Protein AF-0000000075078999 (afdb_homodimer)

Nearest PDB structures (foldseek):
  4iar-assembly1_A  TM=3.145E-01  e=6.893E-01  Homo sapiens
  5wiv-assembly1_A  TM=2.262E-01  e=6.893E-01  Homo sapiens
  7f83-assembly1_A  TM=2.931E-01  e=2.931E+00  Homo sapiens
  4iar-assembly1_A  TM=3.144E-01  e=7.030E-01  Homo sapiens
  5wiv-assembly1_A  TM=2.386E-01  e=5.021E-01  Homo sapiens

InterPro domains:
  IPR033653 NTP pyrophosphohydrolase, DR2231-like [cd11530] (5-149)

Organism: Methylotuvimicrobium buryatense (NCBI:txid95641)

Sequence (352 aa):
MNQHLAAIRAYHDALAIPQAEHGAPVDISDMDIILRQALLMDGGSETFKAIKSGEMAAILAGLTDLAYYAVGAIALSGNDVSDEPVDWRHDGFVLSVMTLLSKEIDRCKDGDPKNYSALYCLCAHLTKAFLNADFNGAFQCVHANNMARLNAIKNADRLTQLQLPKAPDLSEFMYEMNQHLAAIRAYHDALAIPQAEHGAPVDISDMDIILRQALLMDGGSETFKAIKSGEMAAILAGLTDLAYYAVGAIALSGNDVSDEPVDWRHDGFVLSVMTLLSKEIDRCKDGDPKNYSALYCLCAHLTKAFLNADFNGAFQCVHANNMARLNAIKNADRLTQLQLPKAPDLSEFMYE

Structure (mmCIF, N/CA/C/O backbone):
data_AF-0000000075078999-model_v1
#
loop_
_entity.id
_entity.type
_entity.pdbx_description
1 polymer 'Uncharacterized protein'
#
loop_
_atom_site.group_PDB
_atom_site.id
_atom_site.type_symbol
_atom_site.label_atom_id
_atom_site.label_alt_id
_atom_site.label_comp_id
_atom_site.label_asym_id
_atom_site.label_entity_id
_atom_site.label_seq_id
_atom_site.pdbx_PDB_ins_code
_atom_site.Cartn_x
_atom_site.Cartn_y
_atom_site.Cartn_z
_atom_site.occupancy
_atom_site.B_iso_or_equiv
_atom_site.auth_seq_id
_atom_site.auth_comp_id
_atom_site.auth_asym_id
_atom_site.auth_atom_id
_atom_site.pdbx_PDB_model_num
ATOM 1 N N . MET A 1 1 ? 3.729 -23.297 -18.984 1 89.88 1 MET A N 1
ATOM 2 C CA . MET A 1 1 ? 3.307 -22.578 -17.781 1 89.88 1 MET A CA 1
ATOM 3 C C . MET A 1 1 ? 4.508 -22 -17.031 1 89.88 1 MET A C 1
ATOM 5 O O . MET A 1 1 ? 5.527 -22.688 -16.891 1 89.88 1 MET A O 1
ATOM 9 N N . ASN A 1 2 ? 4.48 -20.781 -16.781 1 93.44 2 ASN A N 1
ATOM 10 C CA . ASN A 1 2 ? 5.492 -20.125 -15.953 1 93.44 2 ASN A CA 1
ATOM 11 C C . ASN A 1 2 ? 5.746 -20.891 -14.656 1 93.44 2 ASN A C 1
ATOM 13 O O . ASN A 1 2 ? 4.801 -21.312 -13.984 1 93.44 2 ASN A O 1
ATOM 17 N N . GLN A 1 3 ? 7.02 -21.188 -14.383 1 96.56 3 GLN A N 1
ATOM 18 C CA . GLN A 1 3 ? 7.363 -22.031 -13.25 1 96.56 3 GLN A CA 1
ATOM 19 C C . GLN A 1 3 ? 6.855 -21.438 -11.945 1 96.56 3 GLN A C 1
ATOM 21 O O . GLN A 1 3 ? 6.43 -22.172 -11.039 1 96.56 3 GLN A O 1
ATOM 26 N N . HIS A 1 4 ? 6.957 -20.188 -11.734 1 98.25 4 HIS A N 1
ATOM 27 C CA . HIS A 1 4 ? 6.484 -19.547 -10.516 1 98.25 4 HIS A CA 1
ATOM 28 C C . HIS A 1 4 ? 4.965 -19.609 -10.406 1 98.25 4 HIS A C 1
ATOM 30 O O . HIS A 1 4 ? 4.422 -19.797 -9.312 1 98.25 4 HIS A O 1
ATOM 36 N N . LEU A 1 5 ? 4.258 -19.438 -11.516 1 98.56 5 LEU A N 1
ATOM 37 C CA . LEU A 1 5 ? 2.807 -19.609 -11.531 1 98.56 5 LEU A CA 1
ATOM 38 C C . LEU A 1 5 ? 2.414 -21.016 -11.117 1 98.56 5 LEU A C 1
ATOM 40 O O . LEU A 1 5 ? 1.487 -21.203 -10.32 1 98.56 5 LEU A O 1
ATOM 44 N N . ALA A 1 6 ? 3.107 -22.016 -11.648 1 98.19 6 ALA A N 1
ATOM 45 C CA . ALA A 1 6 ? 2.842 -23.406 -11.273 1 98.19 6 ALA A CA 1
ATOM 46 C C . ALA A 1 6 ? 2.979 -23.594 -9.766 1 98.19 6 ALA A C 1
ATOM 48 O O . ALA A 1 6 ? 2.162 -24.281 -9.148 1 98.19 6 ALA A O 1
ATOM 49 N N . ALA A 1 7 ? 4.023 -23.031 -9.18 1 98.12 7 ALA A N 1
ATOM 50 C CA . ALA A 1 7 ? 4.262 -23.125 -7.746 1 98.12 7 ALA A CA 1
ATOM 51 C C . ALA A 1 7 ? 3.117 -22.516 -6.953 1 98.12 7 ALA A C 1
ATOM 53 O O . ALA A 1 7 ? 2.643 -23.094 -5.977 1 98.12 7 ALA A O 1
ATOM 54 N N . ILE A 1 8 ? 2.635 -21.391 -7.328 1 98.31 8 ILE A N 1
ATOM 55 C CA . ILE A 1 8 ? 1.598 -20.672 -6.598 1 98.31 8 ILE A CA 1
ATOM 56 C C . ILE A 1 8 ? 0.262 -21.406 -6.746 1 98.31 8 ILE A C 1
ATOM 58 O O . ILE A 1 8 ? -0.532 -21.453 -5.801 1 98.31 8 ILE A O 1
ATOM 62 N N . ARG A 1 9 ? -0.02 -21.938 -7.895 1 98.06 9 ARG A N 1
ATOM 63 C CA . ARG A 1 9 ? -1.239 -22.719 -8.07 1 98.06 9 ARG A CA 1
ATOM 64 C C . ARG A 1 9 ? -1.261 -23.922 -7.129 1 98.06 9 ARG A C 1
ATOM 66 O O . ARG A 1 9 ? -2.301 -24.25 -6.555 1 98.06 9 ARG A O 1
ATOM 73 N N . ALA A 1 10 ? -0.126 -24.547 -6.992 1 97.62 10 ALA A N 1
ATOM 74 C CA . ALA A 1 10 ? -0.026 -25.672 -6.051 1 97.62 10 ALA A CA 1
ATOM 75 C C . ALA A 1 10 ? -0.304 -25.203 -4.625 1 97.62 10 ALA A C 1
ATOM 77 O O . ALA A 1 10 ? -0.955 -25.906 -3.852 1 97.62 10 ALA A O 1
ATOM 78 N N . TYR A 1 11 ? 0.252 -24.078 -4.266 1 98.12 11 TYR A N 1
ATOM 79 C CA . TYR A 1 11 ? 0.002 -23.484 -2.959 1 98.12 11 TYR A CA 1
ATOM 80 C C . TYR A 1 11 ? -1.485 -23.219 -2.754 1 98.12 11 TYR A C 1
ATOM 82 O O . TYR A 1 11 ? -2.037 -23.531 -1.697 1 98.12 11 TYR A O 1
ATOM 90 N N . HIS A 1 12 ? -2.197 -22.594 -3.771 1 97.62 12 HIS A N 1
ATOM 91 C CA . HIS A 1 12 ? -3.635 -22.344 -3.725 1 97.62 12 HIS A CA 1
ATOM 92 C C . HIS A 1 12 ? -4.406 -23.641 -3.535 1 97.62 12 HIS A C 1
ATOM 94 O O . HIS A 1 12 ? -5.332 -23.719 -2.721 1 97.62 12 HIS A O 1
ATOM 100 N N . ASP A 1 13 ? -3.992 -24.641 -4.262 1 97.12 13 ASP A N 1
ATOM 101 C CA . ASP A 1 13 ? -4.641 -25.953 -4.156 1 97.12 13 ASP A CA 1
ATOM 102 C C . ASP A 1 13 ? -4.512 -26.516 -2.744 1 97.12 13 ASP A C 1
ATOM 104 O O . ASP A 1 13 ? -5.488 -27.016 -2.18 1 97.12 13 ASP A O 1
ATOM 108 N N . ALA A 1 14 ? -3.326 -26.375 -2.234 1 97.12 14 ALA A N 1
ATOM 109 C CA . ALA A 1 14 ? -3.059 -26.922 -0.905 1 97.12 14 ALA A CA 1
ATOM 110 C C . ALA A 1 14 ? -3.922 -26.234 0.151 1 97.12 14 ALA A C 1
ATOM 112 O O . ALA A 1 14 ? -4.285 -26.859 1.157 1 97.12 14 ALA A O 1
ATOM 113 N N . LEU A 1 15 ? -4.297 -25.016 -0.057 1 97.12 15 LEU A N 1
ATOM 114 C CA . LEU A 1 15 ? -5.09 -24.25 0.902 1 97.12 15 LEU A CA 1
ATOM 115 C C . LEU A 1 15 ? -6.555 -24.203 0.476 1 97.12 15 LEU A C 1
ATOM 117 O O . LEU A 1 15 ? -7.355 -23.484 1.077 1 97.12 15 LEU A O 1
ATOM 121 N N . ALA A 1 16 ? -6.883 -24.859 -0.613 1 95.56 16 ALA A N 1
ATOM 122 C CA . ALA A 1 16 ? -8.234 -24.875 -1.167 1 95.56 16 ALA A CA 1
ATOM 123 C C . ALA A 1 16 ? -8.695 -23.469 -1.519 1 95.56 16 ALA A C 1
ATOM 125 O O . ALA A 1 16 ? -9.859 -23.109 -1.291 1 95.56 16 ALA A O 1
ATOM 126 N N . ILE A 1 17 ? -7.789 -22.656 -1.91 1 95.25 17 ILE A N 1
ATOM 127 C CA . ILE A 1 17 ? -8.125 -21.344 -2.443 1 95.25 17 ILE A CA 1
ATOM 128 C C . ILE A 1 17 ? -8.695 -21.484 -3.854 1 95.25 17 ILE A C 1
ATOM 130 O O . ILE A 1 17 ? -8.023 -22 -4.75 1 95.25 17 ILE A O 1
ATOM 134 N N . PRO A 1 18 ? -9.867 -21.062 -4.031 1 94.12 18 PRO A N 1
ATOM 135 C CA . PRO A 1 18 ? -10.469 -21.203 -5.355 1 94.12 18 PRO A CA 1
ATOM 136 C C . PRO A 1 18 ? -9.672 -20.5 -6.449 1 94.12 18 PRO A C 1
ATOM 138 O O . PRO A 1 18 ? -9.18 -19.391 -6.246 1 94.12 18 PRO A O 1
ATOM 141 N N . GLN A 1 19 ? -9.477 -21.188 -7.531 1 96.12 19 GLN A N 1
ATOM 142 C CA . GLN A 1 19 ? -8.836 -20.625 -8.719 1 96.12 19 GLN A CA 1
ATOM 143 C C . GLN A 1 19 ? -9.344 -21.297 -9.984 1 96.12 19 GLN A C 1
ATOM 145 O O . GLN A 1 19 ? -9.789 -22.453 -9.953 1 96.12 19 GLN A O 1
ATOM 150 N N . ALA A 1 20 ? -9.375 -20.578 -11.078 1 96.94 20 ALA A N 1
ATOM 151 C CA . ALA A 1 20 ? -9.805 -21.141 -12.359 1 96.94 20 ALA A CA 1
ATOM 152 C C . ALA A 1 20 ? -8.789 -22.156 -12.883 1 96.94 20 ALA A C 1
ATOM 154 O O . ALA A 1 20 ? -7.598 -22.062 -12.586 1 96.94 20 ALA A O 1
ATOM 155 N N . GLU A 1 21 ? -9.32 -23.078 -13.633 1 96.12 21 GLU A N 1
ATOM 156 C CA . GLU A 1 21 ? -8.438 -24.047 -14.297 1 96.12 21 GLU A CA 1
ATOM 157 C C . GLU A 1 21 ? -7.473 -23.344 -15.25 1 96.12 21 GLU A C 1
ATOM 159 O O . GLU A 1 21 ? -7.867 -22.422 -15.977 1 96.12 21 GLU A O 1
ATOM 164 N N . HIS A 1 22 ? -6.246 -23.766 -15.172 1 95 22 HIS A N 1
ATOM 165 C CA . HIS A 1 22 ? -5.254 -23.156 -16.062 1 95 22 HIS A CA 1
ATOM 166 C C . HIS A 1 22 ? -5.676 -23.297 -17.516 1 95 22 HIS A C 1
ATOM 168 O O . HIS A 1 22 ? -6.047 -24.375 -17.969 1 95 22 HIS A O 1
ATOM 174 N N . GLY A 1 23 ? -5.609 -22.156 -18.266 1 94.38 23 GLY A N 1
ATOM 175 C CA . GLY A 1 23 ? -5.984 -22.172 -19.656 1 94.38 23 GLY A CA 1
ATOM 176 C C . GLY A 1 23 ? -7.469 -21.969 -19.891 1 94.38 23 GLY A C 1
ATOM 177 O O . GLY A 1 23 ? -7.93 -21.906 -21.031 1 94.38 23 GLY A O 1
ATOM 178 N N . ALA A 1 24 ? -8.312 -21.891 -18.812 1 95.69 24 ALA A N 1
ATOM 179 C CA . ALA A 1 24 ? -9.734 -21.578 -18.875 1 95.69 24 ALA A CA 1
ATOM 180 C C . ALA A 1 24 ? -10.047 -20.281 -18.125 1 95.69 24 ALA A C 1
ATOM 182 O O . ALA A 1 24 ? -10.68 -20.297 -17.078 1 95.69 24 ALA A O 1
ATOM 183 N N . PRO A 1 25 ? -9.672 -19.266 -18.75 1 94.44 25 PRO A N 1
ATOM 184 C CA . PRO A 1 25 ? -9.727 -17.969 -18.062 1 94.44 25 PRO A CA 1
ATOM 185 C C . PRO A 1 25 ? -11.148 -17.562 -17.672 1 94.44 25 PRO A C 1
ATOM 187 O O . PRO A 1 25 ? -12.094 -17.828 -18.422 1 94.44 25 PRO A O 1
ATOM 190 N N . VAL A 1 26 ? -11.281 -17.062 -16.484 1 94.81 26 VAL A N 1
ATOM 191 C CA . VAL A 1 26 ? -12.516 -16.469 -15.977 1 94.81 26 VAL A CA 1
ATOM 192 C C . VAL A 1 26 ? -12.25 -15.07 -15.438 1 94.81 26 VAL A C 1
ATOM 194 O O . VAL A 1 26 ? -11.094 -14.711 -15.188 1 94.81 26 VAL A O 1
ATOM 197 N N . ASP A 1 27 ? -13.32 -14.297 -15.289 1 92.69 27 ASP A N 1
ATOM 198 C CA . ASP A 1 27 ? -13.195 -12.969 -14.688 1 92.69 27 ASP A CA 1
ATOM 199 C C . ASP A 1 27 ? -13.016 -13.07 -13.172 1 92.69 27 ASP A C 1
ATOM 201 O O . ASP A 1 27 ? -13.688 -13.859 -12.516 1 92.69 27 ASP A O 1
ATOM 205 N N . ILE A 1 28 ? -12.078 -12.344 -12.711 1 93.69 28 ILE A N 1
ATOM 206 C CA . ILE A 1 28 ? -11.898 -12.258 -11.266 1 93.69 28 ILE A CA 1
ATOM 207 C C . ILE A 1 28 ? -13 -11.398 -10.656 1 93.69 28 ILE A C 1
ATOM 209 O O . ILE A 1 28 ? -13.406 -10.391 -11.242 1 93.69 28 ILE A O 1
ATOM 213 N N . SER A 1 29 ? -13.523 -11.797 -9.484 1 94.25 29 SER A N 1
ATOM 214 C CA . SER A 1 29 ? -14.594 -11.039 -8.836 1 94.25 29 SER A CA 1
ATOM 215 C C . SER A 1 29 ? -14.086 -9.688 -8.344 1 94.25 29 SER A C 1
ATOM 217 O O . SER A 1 29 ? -12.891 -9.531 -8.062 1 94.25 29 SER A O 1
ATOM 219 N N . ASP A 1 30 ? -14.984 -8.75 -8.164 1 94.5 30 ASP A N 1
ATOM 220 C CA . ASP A 1 30 ? -14.648 -7.434 -7.637 1 94.5 30 ASP A CA 1
ATOM 221 C C . ASP A 1 30 ? -13.961 -7.539 -6.281 1 94.5 30 ASP A C 1
ATOM 223 O O . ASP A 1 30 ? -12.961 -6.863 -6.031 1 94.5 30 ASP A O 1
ATOM 227 N N . MET A 1 31 ? -14.414 -8.383 -5.477 1 94.44 31 MET A N 1
ATOM 228 C CA . MET A 1 31 ? -13.875 -8.531 -4.125 1 94.44 31 MET A CA 1
ATOM 229 C C . MET A 1 31 ? -12.477 -9.125 -4.16 1 94.44 31 MET A C 1
ATOM 231 O O . MET A 1 31 ? -11.625 -8.766 -3.344 1 94.44 31 MET A O 1
ATOM 235 N N . ASP A 1 32 ? -12.25 -10 -5.078 1 96.12 32 ASP A N 1
ATOM 236 C CA . ASP A 1 32 ? -10.898 -10.539 -5.234 1 96.12 32 ASP A CA 1
ATOM 237 C C . ASP A 1 32 ? -9.938 -9.461 -5.742 1 96.12 32 ASP A C 1
ATOM 239 O O . ASP A 1 32 ? -8.781 -9.398 -5.309 1 96.12 32 ASP A O 1
ATOM 243 N N . ILE A 1 33 ? -10.398 -8.633 -6.621 1 97.44 33 ILE A N 1
ATOM 244 C CA . ILE A 1 33 ? -9.586 -7.539 -7.133 1 97.44 33 ILE A CA 1
ATOM 245 C C . ILE A 1 33 ? -9.195 -6.605 -5.988 1 97.44 33 ILE A C 1
ATOM 247 O O . ILE A 1 33 ? -8.031 -6.227 -5.855 1 97.44 33 ILE A O 1
ATOM 251 N N . ILE A 1 34 ? -10.172 -6.309 -5.184 1 97.81 34 ILE A N 1
ATOM 252 C CA . ILE A 1 34 ? -9.945 -5.414 -4.055 1 97.81 34 ILE A CA 1
ATOM 253 C C . ILE A 1 34 ? -8.938 -6.043 -3.096 1 97.81 34 ILE A C 1
ATOM 255 O O . ILE A 1 34 ? -7.992 -5.383 -2.658 1 97.81 34 ILE A O 1
ATOM 259 N N . LEU A 1 35 ? -9.102 -7.258 -2.801 1 97.69 35 LEU A N 1
ATOM 260 C CA . LEU A 1 35 ? -8.203 -7.957 -1.89 1 97.69 35 LEU A CA 1
ATOM 261 C C . LEU A 1 35 ? -6.793 -8.008 -2.459 1 97.69 35 LEU A C 1
ATOM 263 O O . LEU A 1 35 ? -5.82 -7.77 -1.739 1 97.69 35 LEU A O 1
ATOM 267 N N . ARG A 1 36 ? -6.648 -8.312 -3.672 1 97.81 36 ARG A N 1
ATOM 268 C CA . ARG A 1 36 ? -5.336 -8.406 -4.301 1 97.81 36 ARG A CA 1
ATOM 269 C C . ARG A 1 36 ? -4.648 -7.043 -4.332 1 97.81 36 ARG A C 1
ATOM 271 O O . ARG A 1 36 ? -3.439 -6.949 -4.113 1 97.81 36 ARG A O 1
ATOM 278 N N . GLN A 1 37 ? -5.457 -6.027 -4.617 1 98.69 37 GLN A N 1
ATOM 279 C CA . GLN A 1 37 ? -4.883 -4.688 -4.586 1 98.69 37 GLN A CA 1
ATOM 280 C C . GLN A 1 37 ? -4.375 -4.34 -3.189 1 98.69 37 GLN A C 1
ATOM 282 O O . GLN A 1 37 ? -3.318 -3.723 -3.043 1 98.69 37 GLN A O 1
ATOM 287 N N . ALA A 1 38 ? -5.141 -4.727 -2.166 1 98.62 38 ALA A N 1
ATOM 288 C CA . ALA A 1 38 ? -4.699 -4.52 -0.789 1 98.62 38 ALA A CA 1
ATOM 289 C C . ALA A 1 38 ? -3.354 -5.195 -0.538 1 98.62 38 ALA A C 1
ATOM 291 O O . ALA A 1 38 ? -2.449 -4.598 0.049 1 98.62 38 ALA A O 1
ATOM 292 N N . LEU A 1 39 ? -3.221 -6.379 -0.982 1 98.56 39 LEU A N 1
ATOM 293 C CA . LEU A 1 39 ? -2.004 -7.156 -0.772 1 98.56 39 LEU A CA 1
ATOM 294 C C . LEU A 1 39 ? -0.835 -6.555 -1.547 1 98.56 39 LEU A C 1
ATOM 296 O O . LEU A 1 39 ? 0.291 -6.512 -1.04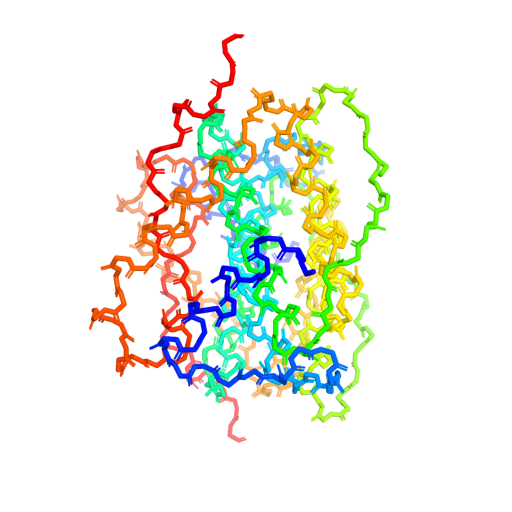6 1 98.56 39 LEU A O 1
ATOM 300 N N . LEU A 1 40 ? -1.114 -6.129 -2.74 1 98.81 40 LEU A N 1
ATOM 301 C CA . LEU A 1 40 ? -0.071 -5.473 -3.523 1 98.81 40 LEU A CA 1
ATOM 302 C C . LEU A 1 40 ? 0.403 -4.199 -2.836 1 98.81 40 LEU A C 1
ATOM 304 O O . LEU A 1 40 ? 1.6 -3.902 -2.822 1 98.81 40 LEU A O 1
ATOM 308 N N . MET A 1 41 ? -0.458 -3.475 -2.273 1 98.69 41 MET A N 1
ATOM 309 C CA . MET A 1 41 ? -0.086 -2.264 -1.548 1 98.69 41 MET A CA 1
ATOM 310 C C . MET A 1 41 ? 0.717 -2.605 -0.297 1 98.69 41 MET A C 1
ATOM 312 O O . MET A 1 41 ? 1.643 -1.878 0.068 1 98.69 41 MET A O 1
ATOM 316 N N . ASP A 1 42 ? 0.395 -3.732 0.33 1 97.75 42 ASP A N 1
ATOM 317 C CA . ASP A 1 42 ? 1.232 -4.223 1.421 1 97.75 42 ASP A CA 1
ATOM 318 C C . ASP A 1 42 ? 2.664 -4.461 0.949 1 97.75 42 ASP A C 1
ATOM 320 O O . ASP A 1 42 ? 3.617 -4.016 1.591 1 97.75 42 ASP A O 1
ATOM 324 N N . GLY A 1 43 ? 2.691 -5.156 -0.085 1 98.25 43 GLY A N 1
ATOM 325 C CA . GLY A 1 43 ? 4 -5.453 -0.646 1 98.25 43 GLY A CA 1
ATOM 326 C C . GLY A 1 43 ? 4.773 -4.211 -1.047 1 98.25 43 GLY A C 1
ATOM 327 O O . GLY A 1 43 ? 5.973 -4.109 -0.794 1 98.25 43 GLY A O 1
ATOM 328 N N . GLY A 1 44 ? 4.07 -3.273 -1.726 1 98.56 44 GLY A N 1
ATOM 329 C CA . GLY A 1 44 ? 4.695 -2.01 -2.078 1 98.56 44 GLY A CA 1
ATOM 330 C C . GLY A 1 44 ? 5.215 -1.245 -0.875 1 98.56 44 GLY A C 1
ATOM 331 O O . GLY A 1 44 ? 6.359 -0.784 -0.873 1 98.56 44 GLY A O 1
ATOM 332 N N . SER A 1 45 ? 4.387 -1.142 0.108 1 98.38 45 SER A N 1
ATOM 333 C CA . SER A 1 45 ? 4.77 -0.456 1.338 1 98.38 45 SER A CA 1
ATOM 334 C C . SER A 1 45 ? 6.031 -1.062 1.939 1 98.38 45 SER A C 1
ATOM 336 O O . SER A 1 45 ? 6.977 -0.343 2.266 1 98.38 45 SER A O 1
ATOM 338 N N . GLU A 1 46 ? 6.086 -2.348 2.049 1 97.69 46 GLU A N 1
ATOM 339 C CA . GLU A 1 46 ? 7.242 -3.035 2.613 1 97.69 46 GLU A CA 1
ATOM 340 C C . GLU A 1 46 ? 8.492 -2.783 1.781 1 97.69 46 GLU A C 1
ATOM 342 O O . GLU A 1 46 ? 9.578 -2.568 2.328 1 97.69 46 GLU A O 1
ATOM 347 N N . THR A 1 47 ? 8.336 -2.846 0.533 1 98.31 47 THR A N 1
ATOM 348 C CA . THR A 1 47 ? 9.461 -2.613 -0.365 1 98.31 47 THR A CA 1
ATOM 349 C C . THR A 1 47 ? 10 -1.198 -0.197 1 98.31 47 THR A C 1
ATOM 351 O O . THR A 1 47 ? 11.219 -0.999 -0.116 1 98.31 47 THR A O 1
ATOM 354 N N . PHE A 1 48 ? 9.141 -0.193 -0.107 1 98.44 48 PHE A N 1
ATOM 355 C CA . PHE A 1 48 ? 9.555 1.2 0.004 1 98.44 48 PHE A CA 1
ATOM 356 C C . PHE A 1 48 ? 10.203 1.464 1.358 1 98.44 48 PHE A C 1
ATOM 358 O O . PHE A 1 48 ? 11.172 2.219 1.451 1 98.44 48 PHE A O 1
ATOM 365 N N . LYS A 1 49 ? 9.672 0.85 2.371 1 97.62 49 LYS A N 1
ATOM 366 C CA . LYS A 1 49 ? 10.305 0.95 3.68 1 97.62 49 LYS A CA 1
ATOM 367 C C . LYS A 1 49 ? 11.719 0.371 3.646 1 97.62 49 LYS A C 1
ATOM 369 O O . LYS A 1 49 ? 12.641 0.929 4.25 1 97.62 49 LYS A O 1
ATOM 374 N N . ALA A 1 50 ? 11.891 -0.735 2.959 1 97.12 50 ALA A N 1
ATOM 375 C CA . ALA A 1 50 ? 13.211 -1.343 2.799 1 97.12 50 ALA A CA 1
ATOM 376 C C . ALA A 1 50 ? 14.148 -0.426 2.018 1 97.12 50 ALA A C 1
ATOM 378 O O . ALA A 1 50 ? 15.328 -0.307 2.348 1 97.12 50 ALA A O 1
ATOM 379 N N . ILE A 1 51 ? 13.609 0.162 0.99 1 96.06 51 ILE A N 1
ATOM 380 C CA . ILE A 1 51 ? 14.398 1.106 0.204 1 96.06 51 ILE A CA 1
ATOM 381 C C . ILE A 1 51 ? 14.867 2.254 1.095 1 96.06 51 ILE A C 1
ATOM 383 O O . ILE A 1 51 ? 16.031 2.643 1.054 1 96.06 51 ILE A O 1
ATOM 387 N N . LYS A 1 52 ? 13.984 2.764 1.86 1 94.5 52 LYS A N 1
ATOM 388 C CA . LYS A 1 52 ? 14.32 3.857 2.768 1 94.5 52 LYS A CA 1
ATOM 389 C C . LYS A 1 52 ? 15.43 3.451 3.734 1 94.5 52 LYS A C 1
ATOM 391 O O . LYS A 1 52 ? 16.312 4.25 4.035 1 94.5 52 LYS A O 1
ATOM 396 N N . SER A 1 53 ? 15.367 2.236 4.211 1 93.69 53 SER A N 1
ATOM 397 C CA . SER A 1 53 ? 16.344 1.76 5.188 1 93.69 53 SER A CA 1
ATOM 398 C C . SER A 1 53 ? 17.656 1.39 4.516 1 93.69 53 SER A C 1
ATOM 400 O O . SER A 1 53 ? 18.688 1.248 5.188 1 93.69 53 SER A O 1
ATOM 402 N N . GLY A 1 54 ? 17.656 1.12 3.24 1 91.69 54 GLY A N 1
ATOM 403 C CA . GLY A 1 54 ? 18.859 0.794 2.49 1 91.69 54 GLY A CA 1
ATOM 404 C C . GLY A 1 54 ? 19.297 -0.652 2.648 1 91.69 54 GLY A C 1
ATOM 405 O O . GLY A 1 54 ? 20.438 -1.004 2.352 1 91.69 54 GLY A O 1
ATOM 406 N N . GLU A 1 55 ? 18.422 -1.495 3.139 1 93.31 55 GLU A N 1
ATOM 407 C CA . GLU A 1 55 ? 18.719 -2.912 3.324 1 93.31 55 GLU A CA 1
ATOM 408 C C . GLU A 1 55 ? 18.422 -3.709 2.057 1 93.31 55 GLU A C 1
ATOM 410 O O . GLU A 1 55 ? 17.266 -4.039 1.784 1 93.31 55 GLU A O 1
ATOM 415 N N . MET A 1 56 ? 19.406 -4.164 1.379 1 94.81 56 MET A N 1
ATOM 416 C CA . MET A 1 56 ? 19.266 -4.754 0.05 1 94.81 56 MET A CA 1
ATOM 417 C C . MET A 1 56 ? 18.5 -6.066 0.115 1 94.81 56 MET A C 1
ATOM 419 O O . MET A 1 56 ? 17.656 -6.344 -0.749 1 94.81 56 MET A O 1
ATOM 423 N N . ALA A 1 57 ? 18.828 -6.875 1.1 1 96.69 57 ALA A N 1
ATOM 424 C CA . ALA A 1 57 ? 18.109 -8.148 1.24 1 96.69 57 ALA A CA 1
ATOM 425 C C . ALA A 1 57 ? 16.625 -7.922 1.494 1 96.69 57 ALA A C 1
ATOM 427 O O . ALA A 1 57 ? 15.789 -8.688 1.021 1 96.69 57 ALA A O 1
ATOM 428 N N . ALA A 1 58 ? 16.359 -6.836 2.229 1 97.44 58 ALA A N 1
ATOM 429 C CA . ALA A 1 58 ? 14.961 -6.504 2.5 1 97.44 58 ALA A CA 1
ATOM 430 C C . ALA A 1 58 ? 14.266 -6.004 1.242 1 97.44 58 ALA A C 1
ATOM 432 O O . ALA A 1 58 ? 13.07 -6.258 1.042 1 97.44 58 ALA A O 1
ATOM 433 N N . ILE A 1 59 ? 14.992 -5.258 0.456 1 97.88 59 ILE A N 1
ATOM 434 C CA . ILE A 1 59 ? 14.43 -4.82 -0.817 1 97.88 59 ILE A CA 1
ATOM 435 C C . ILE A 1 59 ? 14.141 -6.035 -1.698 1 97.88 59 ILE A C 1
ATOM 437 O O . ILE A 1 59 ? 13.07 -6.129 -2.305 1 97.88 59 ILE A O 1
ATOM 441 N N . LEU A 1 60 ? 15.086 -6.969 -1.759 1 98.38 60 LEU A N 1
ATOM 442 C CA . LEU A 1 60 ? 14.891 -8.203 -2.508 1 98.38 60 LEU A CA 1
ATOM 443 C C . LEU A 1 60 ? 13.641 -8.945 -2.027 1 98.38 60 LEU A C 1
ATOM 445 O O . LEU A 1 60 ? 12.836 -9.398 -2.838 1 98.38 60 LEU A O 1
ATOM 449 N N . ALA A 1 61 ? 13.492 -9.07 -0.743 1 98.5 61 ALA A N 1
ATOM 450 C CA . ALA A 1 61 ? 12.312 -9.719 -0.168 1 98.5 61 ALA A CA 1
ATOM 451 C C . ALA A 1 61 ? 11.031 -9.016 -0.605 1 98.5 61 ALA A C 1
ATOM 453 O O . ALA A 1 61 ? 10.062 -9.664 -0.99 1 98.5 61 ALA A O 1
ATOM 454 N N . GLY A 1 62 ? 11.062 -7.691 -0.501 1 98.44 62 GLY A N 1
ATOM 455 C CA . GLY A 1 62 ? 9.906 -6.914 -0.919 1 98.44 62 GLY A CA 1
ATOM 456 C C . GLY A 1 62 ? 9.539 -7.129 -2.375 1 98.44 62 GLY A C 1
ATOM 457 O O . GLY A 1 62 ? 8.367 -7.355 -2.697 1 98.44 62 GLY A O 1
ATOM 458 N N . LEU A 1 63 ? 10.477 -7.055 -3.238 1 98.56 63 LEU A N 1
ATOM 459 C CA . LEU A 1 63 ? 10.25 -7.277 -4.66 1 98.56 63 LEU A CA 1
ATOM 460 C C . LEU A 1 63 ? 9.719 -8.688 -4.914 1 98.56 63 LEU A C 1
ATOM 462 O O . LEU A 1 63 ? 8.82 -8.875 -5.738 1 98.56 63 LEU A O 1
ATOM 466 N N . THR A 1 64 ? 10.273 -9.656 -4.254 1 98.75 64 THR A N 1
ATOM 467 C CA . THR A 1 64 ? 9.852 -11.047 -4.402 1 98.75 64 THR A CA 1
ATOM 468 C C . THR A 1 64 ? 8.406 -11.227 -3.934 1 98.75 64 THR A C 1
ATOM 470 O O . THR A 1 64 ? 7.609 -11.883 -4.602 1 98.75 64 THR A O 1
ATOM 473 N N . ASP A 1 65 ? 8.086 -10.672 -2.797 1 98.62 65 ASP A N 1
ATOM 474 C CA . ASP A 1 65 ? 6.719 -10.734 -2.281 1 98.62 65 ASP A CA 1
ATOM 475 C C . ASP A 1 65 ? 5.734 -10.094 -3.256 1 98.62 65 ASP A C 1
ATOM 477 O O . ASP A 1 65 ? 4.641 -10.617 -3.473 1 98.62 65 ASP A O 1
ATOM 481 N N . LEU A 1 66 ? 6.109 -8.938 -3.795 1 98.75 66 LEU A N 1
ATOM 482 C CA . LEU A 1 66 ? 5.262 -8.273 -4.781 1 98.75 66 LEU A CA 1
ATOM 483 C C . LEU A 1 66 ? 5.004 -9.188 -5.973 1 98.75 66 LEU A C 1
ATOM 485 O O . LEU A 1 66 ? 3.863 -9.32 -6.426 1 98.75 66 LEU A O 1
ATOM 489 N N . ALA A 1 67 ? 6.027 -9.773 -6.441 1 98.81 67 ALA A N 1
ATOM 490 C CA . ALA A 1 67 ? 5.887 -10.727 -7.543 1 98.81 67 ALA A CA 1
ATOM 491 C C . ALA A 1 67 ? 4.969 -11.883 -7.156 1 98.81 67 ALA A C 1
ATOM 493 O O . ALA A 1 67 ? 4.129 -12.312 -7.953 1 98.81 67 ALA A O 1
ATOM 494 N N . TYR A 1 68 ? 5.141 -12.375 -5.984 1 98.69 68 TYR A N 1
ATOM 495 C CA . TYR A 1 68 ? 4.332 -13.477 -5.477 1 98.69 68 TYR A CA 1
ATOM 496 C C . TYR A 1 68 ? 2.854 -13.109 -5.477 1 98.69 68 TYR A C 1
ATOM 498 O O . TYR A 1 68 ? 2.016 -13.891 -5.941 1 98.69 68 TYR A O 1
ATOM 506 N N . TYR A 1 69 ? 2.549 -11.93 -4.957 1 98.56 69 TYR A N 1
ATOM 507 C CA . TYR A 1 69 ? 1.17 -11.453 -4.941 1 98.56 69 TYR A CA 1
ATOM 508 C C . TYR A 1 69 ? 0.626 -11.32 -6.359 1 98.56 69 TYR A C 1
ATOM 510 O O . TYR A 1 69 ? -0.519 -11.688 -6.629 1 98.56 69 TYR A O 1
ATOM 518 N N . ALA A 1 70 ? 1.434 -10.742 -7.266 1 98.69 70 ALA A N 1
ATOM 519 C CA . ALA A 1 70 ? 1 -10.547 -8.648 1 98.69 70 ALA A CA 1
ATOM 520 C C . ALA A 1 70 ? 0.675 -11.883 -9.312 1 98.69 70 ALA A C 1
ATOM 522 O O . ALA A 1 70 ? -0.377 -12.031 -9.938 1 98.69 70 ALA A O 1
ATOM 523 N N . VAL A 1 71 ? 1.521 -12.836 -9.172 1 98.62 71 VAL A N 1
ATOM 524 C CA . VAL A 1 71 ? 1.33 -14.148 -9.789 1 98.62 71 VAL A CA 1
ATOM 525 C C . VAL A 1 71 ? 0.127 -14.844 -9.156 1 98.62 71 VAL A C 1
ATOM 527 O O . VAL A 1 71 ? -0.615 -15.555 -9.836 1 98.62 71 VAL A O 1
ATOM 530 N N . GLY A 1 72 ? -0.013 -14.656 -7.836 1 98 72 GLY A N 1
ATOM 531 C CA . GLY A 1 72 ? -1.2 -15.18 -7.18 1 98 72 GLY A CA 1
ATOM 532 C C . GLY A 1 72 ? -2.492 -14.688 -7.801 1 98 72 GLY A C 1
ATOM 533 O O . GLY A 1 72 ? -3.461 -15.438 -7.914 1 98 72 GLY A O 1
ATOM 534 N N . ALA A 1 73 ? -2.521 -13.438 -8.141 1 97.69 73 ALA A N 1
ATOM 535 C CA . ALA A 1 73 ? -3.701 -12.867 -8.789 1 97.69 73 ALA A CA 1
ATOM 536 C C . ALA A 1 73 ? -3.932 -13.492 -10.164 1 97.69 73 ALA A C 1
ATOM 538 O O . ALA A 1 73 ? -5.074 -13.742 -10.555 1 97.69 73 ALA A O 1
ATOM 539 N N . ILE A 1 74 ? -2.896 -13.719 -10.898 1 98.25 74 ILE A N 1
ATOM 540 C CA . ILE A 1 74 ? -2.99 -14.336 -12.219 1 98.25 74 ILE A CA 1
ATOM 541 C C . ILE A 1 74 ? -3.561 -15.742 -12.086 1 98.25 74 ILE A C 1
ATOM 543 O O . ILE A 1 74 ? -4.395 -16.156 -12.891 1 98.25 74 ILE A O 1
ATOM 547 N N . ALA A 1 75 ? -3.113 -16.453 -11.07 1 97.88 75 ALA A N 1
ATOM 548 C CA . ALA A 1 75 ? -3.557 -17.828 -10.836 1 97.88 75 ALA A CA 1
ATOM 549 C C . ALA A 1 75 ? -5.074 -17.891 -10.688 1 97.88 75 ALA A C 1
ATOM 551 O O . ALA A 1 75 ? -5.711 -18.828 -11.18 1 97.88 75 ALA A O 1
ATOM 552 N N . LEU A 1 76 ? -5.668 -16.938 -10.047 1 96.56 76 LEU A N 1
ATOM 553 C CA . LEU A 1 76 ? -7.105 -16.922 -9.797 1 96.56 76 LEU A CA 1
ATOM 554 C C . LEU A 1 76 ? -7.887 -16.953 -11.102 1 96.56 76 LEU A C 1
ATOM 556 O O . LEU A 1 76 ? -8.953 -17.562 -11.188 1 96.56 76 LEU A O 1
ATOM 560 N N . SER A 1 77 ? -7.348 -16.312 -12.062 1 96.56 77 SER A N 1
ATOM 561 C CA . SER A 1 77 ? -8.094 -16.109 -13.297 1 96.56 77 SER A CA 1
ATOM 562 C C . SER A 1 77 ? -7.824 -17.219 -14.305 1 96.56 77 SER A C 1
ATOM 564 O O . SER A 1 77 ? -8.43 -17.25 -15.375 1 96.56 77 SER A O 1
ATOM 566 N N . GLY A 1 78 ? -6.914 -18.094 -13.984 1 97.06 78 GLY A N 1
ATOM 567 C CA . GLY A 1 78 ? -6.617 -19.219 -14.875 1 97.06 78 GLY A CA 1
ATOM 568 C C . GLY A 1 78 ? -5.707 -18.828 -16.031 1 97.06 78 GLY A C 1
ATOM 569 O O . GLY A 1 78 ? -5.445 -19.641 -16.906 1 97.06 78 GLY A O 1
ATOM 570 N N . ASN A 1 79 ? -5.234 -17.562 -16.078 1 97.31 79 ASN A N 1
ATOM 571 C CA . ASN A 1 79 ? -4.336 -17.078 -17.125 1 97.31 79 ASN A CA 1
ATOM 572 C C . ASN A 1 79 ? -2.893 -17.516 -16.859 1 97.31 79 ASN A C 1
ATOM 574 O O . ASN A 1 79 ? -2.588 -18.062 -15.805 1 97.31 79 ASN A O 1
ATOM 578 N N . ASP A 1 80 ? -2.064 -17.266 -17.859 1 97.88 80 ASP A N 1
ATOM 579 C CA . ASP A 1 80 ? -0.625 -17.453 -17.703 1 97.88 80 ASP A CA 1
ATOM 580 C C . ASP A 1 80 ? 0.08 -16.109 -17.531 1 97.88 80 ASP A C 1
ATOM 582 O O . ASP A 1 80 ? -0.506 -15.055 -17.797 1 97.88 80 ASP A O 1
ATOM 586 N N . VAL A 1 81 ? 1.284 -16.203 -17.016 1 98.12 81 VAL A N 1
ATOM 587 C CA . VAL A 1 81 ? 2.102 -14.992 -16.953 1 98.12 81 VAL A CA 1
ATOM 588 C C . VAL A 1 81 ? 2.553 -14.594 -18.359 1 98.12 81 VAL A C 1
ATOM 590 O O . VAL A 1 81 ? 3.129 -15.414 -19.094 1 98.12 81 VAL A O 1
ATOM 593 N N . SER A 1 82 ? 2.246 -13.422 -18.781 1 97.56 82 SER A N 1
ATOM 594 C CA . SER A 1 82 ? 2.707 -12.938 -20.078 1 97.56 82 SER A CA 1
ATOM 595 C C . SER A 1 82 ? 4.02 -12.18 -19.953 1 97.56 82 SER A C 1
ATOM 597 O O . SER A 1 82 ? 4.281 -11.555 -18.922 1 97.56 82 SER A O 1
ATOM 599 N N . ASP A 1 83 ? 4.809 -12.305 -20.969 1 95.94 83 ASP A N 1
ATOM 600 C CA . ASP A 1 83 ? 6.051 -11.539 -21.016 1 95.94 83 ASP A CA 1
ATOM 601 C C . ASP A 1 83 ? 5.785 -10.086 -21.391 1 95.94 83 ASP A C 1
ATOM 603 O O . ASP A 1 83 ? 5.363 -9.797 -22.516 1 95.94 83 ASP A O 1
ATOM 607 N N . GLU A 1 84 ? 5.922 -9.211 -20.391 1 96.19 84 GLU A N 1
ATOM 608 C CA . GLU A 1 84 ? 5.695 -7.789 -20.625 1 96.19 84 GLU A CA 1
ATOM 609 C C . GLU A 1 84 ? 7.012 -7.012 -20.594 1 96.19 84 GLU A C 1
ATOM 611 O O . GLU A 1 84 ? 7.848 -7.23 -19.719 1 96.19 84 GLU A O 1
ATOM 616 N N . PRO A 1 85 ? 7.215 -6.172 -21.547 1 91.88 85 PRO A N 1
ATOM 617 C CA . PRO A 1 85 ? 8.453 -5.398 -21.562 1 91.88 85 PRO A CA 1
ATOM 618 C C . PRO A 1 85 ? 8.586 -4.473 -20.359 1 91.88 85 PRO A C 1
ATOM 620 O O . PRO A 1 85 ? 7.586 -3.949 -19.859 1 91.88 85 PRO A O 1
ATOM 623 N N . VAL A 1 86 ? 9.766 -4.305 -19.844 1 91.44 86 VAL A N 1
ATOM 624 C CA . VAL A 1 86 ? 10.078 -3.383 -18.766 1 91.44 86 VAL A CA 1
ATOM 625 C C . VAL A 1 86 ? 10.953 -2.248 -19.297 1 91.44 86 VAL A C 1
ATOM 627 O O . VAL A 1 86 ? 12.055 -2.488 -19.797 1 91.44 86 VAL A O 1
ATOM 630 N N . ASP A 1 87 ? 10.367 -1.121 -19.219 1 84.19 87 ASP A N 1
ATOM 631 C CA . ASP A 1 87 ? 11.125 0.053 -19.641 1 84.19 87 ASP A CA 1
ATOM 632 C C . ASP A 1 87 ? 11.719 0.788 -18.438 1 84.19 87 ASP A C 1
ATOM 634 O O . ASP A 1 87 ? 11.164 1.792 -17.984 1 84.19 87 ASP A O 1
ATOM 638 N N . TRP A 1 88 ? 12.727 0.296 -17.891 1 84.69 88 TRP A N 1
ATOM 639 C CA . TRP A 1 88 ? 13.445 0.917 -16.781 1 84.69 88 TRP A CA 1
ATOM 640 C C . TRP A 1 88 ? 14.945 0.754 -16.953 1 84.69 88 TRP A C 1
ATOM 642 O O . TRP A 1 88 ? 15.43 -0.34 -17.25 1 84.69 88 TRP A O 1
ATOM 652 N N . ARG A 1 89 ? 15.617 1.899 -16.922 1 78 89 ARG A N 1
ATOM 653 C CA . ARG A 1 89 ? 17.078 1.926 -16.906 1 78 89 ARG A CA 1
ATOM 654 C C . ARG A 1 89 ? 17.594 2.576 -15.625 1 78 89 ARG A C 1
ATOM 656 O O . ARG A 1 89 ? 17.031 3.576 -15.164 1 78 89 ARG A O 1
ATOM 663 N N . HIS A 1 90 ? 18.531 1.89 -15.203 1 80.88 90 HIS A N 1
ATOM 664 C CA . HIS A 1 90 ? 19.125 2.418 -13.984 1 80.88 90 HIS A CA 1
ATOM 665 C C . HIS A 1 90 ? 19.625 3.846 -14.188 1 80.88 90 HIS A C 1
ATOM 667 O O . HIS A 1 90 ? 20.484 4.094 -15.039 1 80.88 90 HIS A O 1
ATOM 673 N N . ASP A 1 91 ? 19.031 4.723 -13.477 1 78.38 91 ASP A N 1
ATOM 674 C CA . ASP A 1 91 ? 19.438 6.117 -13.602 1 78.38 91 ASP A CA 1
ATOM 675 C C . ASP A 1 91 ? 20.141 6.602 -12.328 1 78.38 91 ASP A C 1
ATOM 677 O O . ASP A 1 91 ? 20.391 7.797 -12.164 1 78.38 91 ASP A O 1
ATOM 681 N N . GLY A 1 92 ? 20.344 5.625 -11.398 1 76.5 92 GLY A N 1
ATOM 682 C CA . GLY A 1 92 ? 21.047 5.938 -10.172 1 76.5 92 GLY A CA 1
ATOM 683 C C . GLY A 1 92 ? 20.156 6.48 -9.078 1 76.5 92 GLY A C 1
ATOM 684 O O . GLY A 1 92 ? 20.609 6.746 -7.965 1 76.5 92 GLY A O 1
ATOM 685 N N . PHE A 1 93 ? 18.891 6.582 -9.312 1 83.94 93 PHE A N 1
ATOM 686 C CA . PHE A 1 93 ? 17.984 7.168 -8.328 1 83.94 93 PHE A CA 1
ATOM 687 C C . PHE A 1 93 ? 16.984 6.133 -7.82 1 83.94 93 PHE A C 1
ATOM 689 O O . PHE A 1 93 ? 16.25 5.539 -8.602 1 83.94 93 PHE A O 1
ATOM 696 N N . VAL A 1 94 ? 17.047 6.02 -6.547 1 89.5 94 VAL A N 1
ATOM 697 C CA . VAL A 1 94 ? 16.141 5.066 -5.914 1 89.5 94 VAL A CA 1
ATOM 698 C C . VAL A 1 94 ? 14.695 5.543 -6.066 1 89.5 94 VAL A C 1
ATOM 700 O O . VAL A 1 94 ? 13.766 4.734 -6.066 1 89.5 94 VAL A O 1
ATOM 703 N N . LEU A 1 95 ? 14.5 6.809 -6.23 1 93.31 95 LEU A N 1
ATOM 704 C CA . LEU A 1 95 ? 13.164 7.379 -6.414 1 93.31 95 LEU A CA 1
ATOM 705 C C . LEU A 1 95 ? 12.516 6.844 -7.684 1 93.31 95 LEU A C 1
ATOM 707 O O . LEU A 1 95 ? 11.305 6.625 -7.723 1 93.31 95 LEU A O 1
ATOM 711 N N . SER A 1 96 ? 13.281 6.625 -8.688 1 93.38 96 SER A N 1
ATOM 712 C CA . SER A 1 96 ? 12.742 6.117 -9.945 1 93.38 96 SER A CA 1
ATOM 713 C C . SER A 1 96 ? 12.195 4.703 -9.789 1 93.38 96 SER A C 1
ATOM 715 O O . SER A 1 96 ? 11.211 4.34 -10.43 1 93.38 96 SER A O 1
ATOM 717 N N . VAL A 1 97 ? 12.844 3.9 -8.961 1 94.94 97 VAL A N 1
ATOM 718 C CA . VAL A 1 97 ? 12.383 2.545 -8.688 1 94.94 97 VAL A CA 1
ATOM 719 C C . VAL A 1 97 ? 11.023 2.594 -7.988 1 94.94 97 VAL A C 1
ATOM 721 O O . VAL A 1 97 ? 10.086 1.903 -8.391 1 94.94 97 VAL A O 1
ATOM 724 N N . MET A 1 98 ? 10.922 3.422 -7.004 1 96.81 98 MET A N 1
ATOM 725 C CA . MET A 1 98 ? 9.664 3.561 -6.27 1 96.81 98 MET A CA 1
ATOM 726 C C . MET A 1 98 ? 8.555 4.055 -7.188 1 96.81 98 MET A C 1
ATOM 728 O O . MET A 1 98 ? 7.438 3.533 -7.148 1 96.81 98 MET A O 1
ATOM 732 N N . THR A 1 99 ? 8.898 5.047 -8.016 1 96.88 99 THR A N 1
ATOM 733 C CA . THR A 1 99 ? 7.906 5.617 -8.914 1 96.88 99 THR A CA 1
ATOM 734 C C . THR A 1 99 ? 7.387 4.562 -9.891 1 96.88 99 THR A C 1
ATOM 736 O O . THR A 1 99 ? 6.18 4.465 -10.117 1 96.88 99 THR A O 1
ATOM 739 N N . LEU A 1 100 ? 8.227 3.768 -10.391 1 96.31 100 LEU A N 1
ATOM 740 C CA . LEU A 1 100 ? 7.855 2.727 -11.344 1 96.31 100 LEU A CA 1
ATOM 741 C C . LEU A 1 100 ? 7.004 1.652 -10.672 1 96.31 100 LEU A C 1
ATOM 743 O O . LEU A 1 100 ? 5.973 1.243 -11.211 1 96.31 100 LEU A O 1
ATOM 747 N N . LEU A 1 101 ? 7.465 1.227 -9.531 1 97.88 101 LEU A N 1
ATOM 748 C CA . LEU A 1 101 ? 6.719 0.204 -8.805 1 97.88 101 LEU A CA 1
ATOM 749 C C . LEU A 1 101 ? 5.328 0.707 -8.43 1 97.88 101 LEU A C 1
ATOM 751 O O . LEU A 1 101 ? 4.34 -0.009 -8.602 1 97.88 101 LEU A O 1
ATOM 755 N N . SER A 1 102 ? 5.254 1.938 -7.902 1 98.25 102 SER A N 1
ATOM 756 C CA . SER A 1 102 ? 3.969 2.529 -7.547 1 98.25 102 SER A CA 1
ATOM 757 C C . SER A 1 102 ? 3.021 2.555 -8.742 1 98.25 102 SER A C 1
ATOM 759 O O . SER A 1 102 ? 1.85 2.191 -8.617 1 98.25 102 SER A O 1
ATOM 761 N N . LYS A 1 103 ? 3.5 2.926 -9.859 1 97.62 103 LYS A N 1
ATOM 762 C CA . LYS A 1 103 ? 2.709 3.004 -11.086 1 97.62 103 LYS A CA 1
ATOM 763 C C . LYS A 1 103 ? 2.178 1.631 -11.492 1 97.62 103 LYS A C 1
ATOM 765 O O . LYS A 1 103 ? 1 1.487 -11.82 1 97.62 103 LYS A O 1
ATOM 770 N N . GLU A 1 104 ? 3.039 0.661 -11.523 1 98.25 104 GLU A N 1
ATOM 771 C CA . GLU A 1 104 ? 2.621 -0.675 -11.93 1 98.25 104 GLU A CA 1
ATOM 772 C C . GLU A 1 104 ? 1.627 -1.272 -10.938 1 98.25 104 GLU A C 1
ATOM 774 O O . GLU A 1 104 ? 0.708 -1.993 -11.336 1 98.25 104 GLU A O 1
ATOM 779 N N . ILE A 1 105 ? 1.861 -1.066 -9.617 1 98.75 105 ILE A N 1
ATOM 780 C CA . ILE A 1 105 ? 0.902 -1.52 -8.617 1 98.75 105 ILE A CA 1
ATOM 781 C C . ILE A 1 105 ? -0.461 -0.886 -8.891 1 98.75 105 ILE A C 1
ATOM 783 O O . ILE A 1 105 ?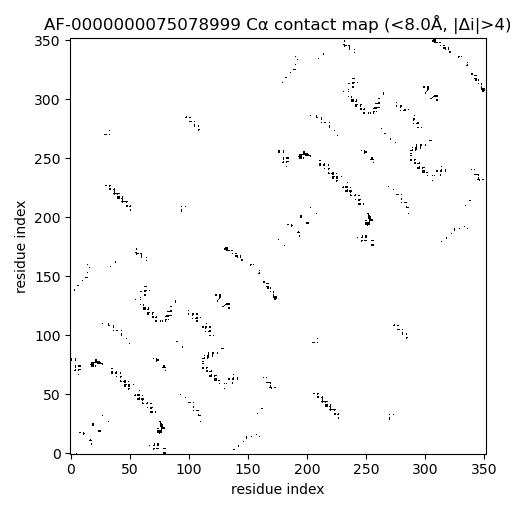 -1.488 -1.566 -8.844 1 98.75 105 ILE A O 1
ATOM 787 N N . ASP A 1 106 ? -0.466 0.39 -9.211 1 98.62 106 ASP A N 1
ATOM 788 C CA . ASP A 1 106 ? -1.72 1.075 -9.516 1 98.62 106 ASP A CA 1
ATOM 789 C C . ASP A 1 106 ? -2.4 0.465 -10.734 1 98.62 106 ASP A C 1
ATOM 791 O O . ASP A 1 106 ? -3.621 0.303 -10.758 1 98.62 106 ASP A O 1
ATOM 795 N N . ARG A 1 107 ? -1.705 0.133 -11.75 1 98.19 107 ARG A N 1
ATOM 796 C CA . ARG A 1 107 ? -2.27 -0.434 -12.969 1 98.19 107 ARG A CA 1
ATOM 797 C C . ARG A 1 107 ? -2.984 -1.75 -12.68 1 98.19 107 ARG A C 1
ATOM 799 O O . ARG A 1 107 ? -3.918 -2.125 -13.398 1 98.19 107 ARG A O 1
ATOM 806 N N . CYS A 1 108 ? -2.625 -2.393 -11.672 1 98.5 108 CYS A N 1
ATOM 807 C CA . CYS A 1 108 ? -3.188 -3.695 -11.336 1 98.5 108 CYS A CA 1
ATOM 808 C C . CYS A 1 108 ? -4.598 -3.551 -10.773 1 98.5 108 CYS A C 1
ATOM 810 O O . CYS A 1 108 ? -5.336 -4.531 -10.68 1 98.5 108 CYS A O 1
ATOM 812 N N . LYS A 1 109 ? -5.055 -2.338 -10.523 1 97.31 109 LYS A N 1
ATOM 813 C CA . LYS A 1 109 ? -6.316 -2.1 -9.828 1 97.31 109 LYS A CA 1
ATOM 814 C C . LYS A 1 109 ? -7.504 -2.523 -10.688 1 97.31 109 LYS A C 1
ATOM 816 O O . LYS A 1 109 ? -8.633 -2.611 -10.203 1 97.31 109 LYS A O 1
ATOM 821 N N . ASP A 1 110 ? -7.289 -2.777 -11.945 1 95.94 110 ASP A N 1
ATOM 822 C CA . ASP A 1 110 ? -8.398 -3.137 -12.828 1 95.94 110 ASP A CA 1
ATOM 823 C C . ASP A 1 110 ? -8.578 -4.652 -12.898 1 95.94 110 ASP A C 1
ATOM 825 O O . ASP A 1 110 ? -9.523 -5.141 -13.523 1 95.94 110 ASP A O 1
ATOM 829 N N . GLY A 1 111 ? -7.672 -5.406 -12.375 1 96.88 111 GLY A N 1
ATOM 830 C CA . GLY A 1 111 ? -7.797 -6.852 -12.305 1 96.88 111 GLY A CA 1
ATOM 831 C C . GLY A 1 111 ? -7.352 -7.551 -13.578 1 96.88 111 GLY A C 1
ATOM 832 O O . GLY A 1 111 ? -7.527 -8.766 -13.727 1 96.88 111 GLY A O 1
ATOM 833 N N . ASP A 1 112 ? -6.762 -6.809 -14.516 1 97.44 112 ASP A N 1
ATOM 834 C CA . ASP A 1 112 ? -6.289 -7.387 -15.766 1 97.44 112 ASP A CA 1
ATOM 835 C C . ASP A 1 112 ? -5.016 -8.203 -15.547 1 97.44 112 ASP A C 1
ATOM 837 O O . ASP A 1 112 ? -3.994 -7.664 -15.117 1 97.44 112 ASP A O 1
ATOM 841 N N . PRO A 1 113 ? -5.023 -9.484 -15.93 1 97.62 113 PRO A N 1
ATOM 842 C CA . PRO A 1 113 ? -3.84 -10.328 -15.75 1 97.62 113 PRO A CA 1
ATOM 843 C C . PRO A 1 113 ? -2.604 -9.766 -16.453 1 97.62 113 PRO A C 1
ATOM 845 O O . PRO A 1 113 ? -1.478 -10 -16 1 97.62 113 PRO A O 1
ATOM 848 N N . LYS A 1 114 ? -2.777 -9.016 -17.469 1 97.81 114 LYS A N 1
ATOM 849 C CA . LYS A 1 114 ? -1.647 -8.414 -18.172 1 97.81 114 LYS A CA 1
ATOM 850 C C . LYS A 1 114 ? -0.907 -7.43 -17.266 1 97.81 114 LYS A C 1
ATOM 852 O O . LYS A 1 114 ? 0.322 -7.352 -17.297 1 97.81 114 LYS A O 1
ATOM 857 N N . ASN A 1 115 ? -1.653 -6.688 -16.531 1 98.44 115 ASN A N 1
ATOM 858 C CA . ASN A 1 115 ? -1.045 -5.723 -15.617 1 98.44 115 ASN A CA 1
ATOM 859 C C . ASN A 1 115 ? -0.325 -6.418 -14.461 1 98.44 115 ASN A C 1
ATOM 861 O O . ASN A 1 115 ? 0.738 -5.973 -14.031 1 98.44 115 ASN A O 1
ATOM 865 N N . TYR A 1 116 ? -0.888 -7.516 -13.977 1 98.62 116 TYR A N 1
ATOM 866 C CA . TYR A 1 116 ? -0.19 -8.312 -12.977 1 98.62 116 TYR A CA 1
ATOM 867 C C . TYR A 1 116 ? 1.107 -8.883 -13.539 1 98.62 116 TYR A C 1
ATOM 869 O O . TYR A 1 116 ? 2.131 -8.914 -12.859 1 98.62 116 TYR A O 1
ATOM 877 N N . SER A 1 117 ? 1.054 -9.32 -14.766 1 98.75 117 SER A N 1
ATOM 878 C CA . SER A 1 117 ? 2.25 -9.828 -15.43 1 98.75 117 SER A CA 1
ATOM 879 C C . SER A 1 117 ? 3.316 -8.75 -15.555 1 98.75 117 SER A C 1
ATOM 881 O O . SER A 1 117 ? 4.504 -9.016 -15.352 1 98.75 117 SER A O 1
ATOM 883 N N . ALA A 1 118 ? 2.902 -7.566 -15.914 1 98.62 118 ALA A N 1
ATOM 884 C CA . ALA A 1 118 ? 3.838 -6.449 -16.031 1 98.62 118 ALA A CA 1
ATOM 885 C C . ALA A 1 118 ? 4.539 -6.184 -14.703 1 98.62 118 ALA A C 1
ATOM 887 O O . ALA A 1 118 ? 5.75 -5.953 -14.672 1 98.62 118 ALA A O 1
ATOM 888 N N . LEU A 1 119 ? 3.805 -6.195 -13.625 1 98.69 119 LEU A N 1
ATOM 889 C CA . LEU A 1 119 ? 4.398 -6.012 -12.305 1 98.69 119 LEU A CA 1
ATOM 890 C C . LEU A 1 119 ? 5.383 -7.133 -11.992 1 98.69 119 LEU A C 1
ATOM 892 O O . LEU A 1 119 ? 6.484 -6.875 -11.5 1 98.69 119 LEU A O 1
ATOM 896 N N . TYR A 1 120 ? 4.988 -8.383 -12.273 1 98.75 120 TYR A N 1
ATOM 897 C CA . TYR A 1 120 ? 5.867 -9.531 -12.086 1 98.75 120 TYR A CA 1
ATOM 898 C C . TYR A 1 120 ? 7.172 -9.344 -12.852 1 98.75 120 TYR A C 1
ATOM 900 O O . TYR A 1 120 ? 8.258 -9.523 -12.297 1 98.75 120 TYR A O 1
ATOM 908 N N . CYS A 1 121 ? 7.086 -8.969 -14.094 1 98.69 121 CYS A N 1
ATOM 909 C CA . CYS A 1 121 ? 8.258 -8.773 -14.945 1 98.69 121 CYS A CA 1
ATOM 910 C C . CYS A 1 121 ? 9.133 -7.648 -14.422 1 98.69 121 CYS A C 1
ATOM 912 O O . CYS A 1 121 ? 10.359 -7.742 -14.445 1 98.69 121 CYS A O 1
ATOM 914 N N . LEU A 1 122 ? 8.531 -6.609 -13.984 1 98.25 122 LEU A N 1
ATOM 915 C CA . LEU A 1 122 ? 9.273 -5.492 -13.414 1 98.25 122 LEU A CA 1
ATOM 916 C C . LEU A 1 122 ? 10.062 -5.934 -12.18 1 98.25 122 LEU A C 1
ATOM 918 O O . LEU A 1 122 ? 11.242 -5.605 -12.039 1 98.25 122 LEU A O 1
ATOM 922 N N . CYS A 1 123 ? 9.391 -6.664 -11.297 1 98.44 123 CYS A N 1
ATOM 923 C CA . CYS A 1 123 ? 10.047 -7.141 -10.086 1 98.44 123 CYS A CA 1
ATOM 924 C C . CYS A 1 123 ? 11.242 -8.031 -10.43 1 98.44 123 CYS A C 1
ATOM 926 O O . CYS A 1 123 ? 12.312 -7.887 -9.844 1 98.44 123 CYS A O 1
ATOM 928 N N . ALA A 1 124 ? 11.055 -8.93 -11.359 1 98.12 124 ALA A N 1
ATOM 929 C CA . ALA A 1 124 ? 12.148 -9.789 -11.812 1 98.12 124 ALA A CA 1
ATOM 930 C C . ALA A 1 124 ? 13.297 -8.961 -12.375 1 98.12 124 ALA A C 1
ATOM 932 O O . ALA A 1 124 ? 14.461 -9.195 -12.047 1 98.12 124 ALA A O 1
ATOM 933 N N . HIS A 1 125 ? 12.938 -8 -13.172 1 97.25 125 HIS A N 1
ATOM 934 C CA . HIS A 1 125 ? 13.938 -7.148 -13.805 1 97.25 125 HIS A CA 1
ATOM 935 C C . HIS A 1 125 ? 14.719 -6.352 -12.766 1 97.25 125 HIS A C 1
ATOM 937 O O . HIS A 1 125 ? 15.953 -6.297 -12.82 1 97.25 125 HIS A O 1
ATOM 943 N N . LEU A 1 126 ? 14.062 -5.699 -11.859 1 97 126 LEU A N 1
ATOM 944 C CA . LEU A 1 1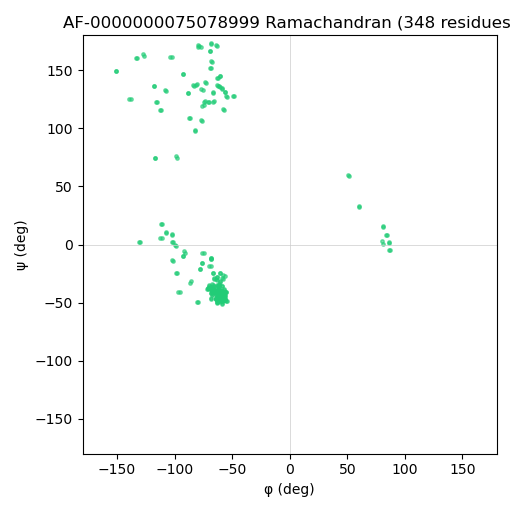26 ? 14.711 -4.895 -10.836 1 97 126 LEU A CA 1
ATOM 945 C C . LEU A 1 126 ? 15.602 -5.758 -9.945 1 97 126 LEU A C 1
ATOM 947 O O . LEU A 1 126 ? 16.672 -5.32 -9.531 1 97 126 LEU A O 1
ATOM 951 N N . THR A 1 127 ? 15.141 -6.965 -9.641 1 97.19 127 THR A N 1
ATOM 952 C CA . THR A 1 127 ? 15.953 -7.883 -8.844 1 97.19 127 THR A CA 1
ATOM 953 C C . THR A 1 127 ? 17.297 -8.148 -9.531 1 97.19 127 THR A C 1
ATOM 955 O O . THR A 1 127 ? 18.344 -8.117 -8.883 1 97.19 127 THR A O 1
ATOM 958 N N . LYS A 1 128 ? 17.266 -8.312 -10.75 1 95 128 LYS A N 1
ATOM 959 C CA . LYS A 1 128 ? 18.469 -8.617 -11.5 1 95 128 LYS A CA 1
ATOM 960 C C . LYS A 1 128 ? 19.297 -7.359 -11.766 1 95 128 LYS A C 1
ATOM 962 O O . LYS A 1 128 ? 20.484 -7.309 -11.453 1 95 128 LYS A O 1
ATOM 967 N N . ALA A 1 129 ? 18.625 -6.34 -12.266 1 91.94 129 ALA A N 1
ATOM 968 C CA . ALA A 1 129 ? 19.328 -5.172 -12.805 1 91.94 129 ALA A CA 1
ATOM 969 C C . ALA A 1 129 ? 19.641 -4.168 -11.695 1 91.94 129 ALA A C 1
ATOM 971 O O . ALA A 1 129 ? 20.625 -3.434 -11.781 1 91.94 129 ALA A O 1
ATOM 972 N N . PHE A 1 130 ? 18.859 -4.066 -10.719 1 92.25 130 PHE A N 1
ATOM 973 C CA . PHE A 1 130 ? 19.031 -3.094 -9.648 1 92.25 130 PHE A CA 1
ATOM 974 C C . PHE A 1 130 ? 19.734 -3.721 -8.453 1 92.25 130 PHE A C 1
ATOM 976 O O . PHE A 1 130 ? 20.656 -3.129 -7.895 1 92.25 130 PHE A O 1
ATOM 983 N N . LEU A 1 131 ? 19.391 -4.918 -8.125 1 94.5 131 LEU A N 1
ATOM 984 C CA . LEU A 1 131 ? 19.922 -5.523 -6.91 1 94.5 131 LEU A CA 1
ATOM 985 C C . LEU A 1 131 ? 21.047 -6.504 -7.238 1 94.5 131 LEU A C 1
ATOM 987 O O . LEU A 1 131 ? 21.797 -6.922 -6.348 1 94.5 131 LEU A O 1
ATOM 991 N N . ASN A 1 132 ? 21.156 -6.855 -8.531 1 95.56 132 ASN A N 1
ATOM 992 C CA . ASN A 1 132 ? 22.094 -7.902 -8.898 1 95.56 132 ASN A CA 1
ATOM 993 C C . ASN A 1 132 ? 21.906 -9.148 -8.039 1 95.56 132 ASN A C 1
ATOM 995 O O . ASN A 1 132 ? 22.859 -9.602 -7.383 1 95.56 132 ASN A O 1
ATOM 999 N N . ALA A 1 133 ? 20.734 -9.695 -8.102 1 97.69 133 ALA A N 1
ATOM 1000 C CA . ALA A 1 133 ? 20.359 -10.828 -7.254 1 97.69 133 ALA A CA 1
ATOM 1001 C C . ALA A 1 133 ? 19.688 -11.922 -8.07 1 97.69 133 ALA A C 1
ATOM 1003 O O . ALA A 1 133 ? 19.266 -11.688 -9.203 1 97.69 133 ALA A O 1
ATOM 1004 N N . ASP A 1 134 ? 19.641 -13.117 -7.578 1 98.31 134 ASP A N 1
ATOM 1005 C CA . ASP A 1 134 ? 18.984 -14.281 -8.172 1 98.31 134 ASP A CA 1
ATOM 1006 C C . ASP A 1 134 ? 17.484 -14.289 -7.875 1 98.31 134 ASP A C 1
ATOM 1008 O O . ASP A 1 134 ? 17.047 -14.789 -6.836 1 98.31 134 ASP A O 1
ATOM 1012 N N . PHE A 1 135 ? 16.734 -13.852 -8.773 1 98.25 135 PHE A N 1
ATOM 1013 C CA . PHE A 1 135 ? 15.289 -13.727 -8.602 1 98.25 135 PHE A CA 1
ATOM 1014 C C . PHE A 1 135 ? 14.641 -15.094 -8.398 1 98.25 135 PHE A C 1
ATOM 1016 O O . PHE A 1 135 ? 13.797 -15.266 -7.52 1 98.25 135 PHE A O 1
ATOM 1023 N N . ASN A 1 136 ? 14.992 -16.047 -9.211 1 98.31 136 ASN A N 1
ATOM 1024 C CA . ASN A 1 136 ? 14.406 -17.391 -9.133 1 98.31 136 ASN A CA 1
ATOM 1025 C C . ASN A 1 136 ? 14.68 -18.031 -7.781 1 98.31 136 ASN A C 1
ATOM 1027 O O . ASN A 1 136 ? 13.773 -18.625 -7.176 1 98.31 136 ASN A O 1
ATOM 1031 N N . GLY A 1 137 ? 15.922 -17.938 -7.387 1 98.25 137 GLY A N 1
ATOM 1032 C CA . GLY A 1 137 ? 16.266 -18.484 -6.09 1 98.25 137 GLY A CA 1
ATOM 1033 C C . GLY A 1 137 ? 15.508 -17.844 -4.945 1 98.25 137 GLY A C 1
ATOM 1034 O O . GLY A 1 137 ? 14.992 -18.531 -4.066 1 98.25 137 GLY A O 1
ATOM 1035 N N . ALA A 1 138 ? 15.43 -16.531 -4.93 1 98.56 138 ALA A N 1
ATOM 1036 C CA . ALA A 1 138 ? 14.703 -15.797 -3.9 1 98.56 138 ALA A CA 1
ATOM 1037 C C . ALA A 1 138 ? 13.227 -16.203 -3.877 1 98.56 138 ALA A C 1
ATOM 1039 O O . ALA A 1 138 ? 12.664 -16.453 -2.811 1 98.56 138 ALA A O 1
ATOM 1040 N N . PHE A 1 139 ? 12.562 -16.281 -5.051 1 98.69 139 PHE A N 1
ATOM 1041 C CA . PHE A 1 139 ? 11.156 -16.641 -5.172 1 98.69 139 PHE A CA 1
ATOM 1042 C C . PHE A 1 139 ? 10.906 -18.031 -4.605 1 98.69 139 PHE A C 1
ATOM 1044 O O . PHE A 1 139 ? 9.953 -18.234 -3.852 1 98.69 139 PHE A O 1
ATOM 1051 N N . GLN A 1 140 ? 11.789 -18.938 -4.941 1 98.06 140 GLN A N 1
ATOM 1052 C CA . GLN A 1 140 ? 11.648 -20.312 -4.465 1 98.06 140 GLN A CA 1
ATOM 1053 C C . GLN A 1 140 ? 11.789 -20.375 -2.949 1 98.06 140 GLN A C 1
ATOM 1055 O O . GLN A 1 140 ? 11.094 -21.156 -2.291 1 98.06 140 GLN A O 1
ATOM 1060 N N . CYS A 1 141 ? 12.688 -19.641 -2.449 1 98.31 141 CYS A N 1
ATOM 1061 C CA . CYS A 1 141 ? 12.891 -19.594 -1.004 1 98.31 141 CYS A CA 1
ATOM 1062 C C . CYS A 1 141 ? 11.641 -19.094 -0.295 1 98.31 141 CYS A C 1
ATOM 1064 O O . CYS A 1 141 ? 11.18 -19.703 0.674 1 98.31 141 CYS A O 1
ATOM 1066 N N . VAL A 1 142 ? 11.086 -17.984 -0.772 1 98.06 142 VAL A N 1
ATOM 1067 C CA . VAL A 1 142 ? 9.859 -17.438 -0.212 1 98.06 142 VAL A CA 1
ATOM 1068 C C . VAL A 1 142 ? 8.719 -18.438 -0.342 1 98.06 142 VAL A C 1
ATOM 1070 O O . VAL A 1 142 ? 7.953 -18.641 0.601 1 98.06 142 VAL A O 1
ATOM 1073 N N . HIS A 1 143 ? 8.617 -19.078 -1.459 1 98.38 143 HIS A N 1
ATOM 1074 C CA . HIS A 1 143 ? 7.582 -20.078 -1.686 1 98.38 143 HIS A CA 1
ATOM 1075 C C . HIS A 1 143 ? 7.715 -21.234 -0.708 1 98.38 143 HIS A C 1
ATOM 1077 O O . HIS A 1 143 ? 6.723 -21.688 -0.126 1 98.38 143 HIS A O 1
ATOM 1083 N N . ALA A 1 144 ? 8.922 -21.703 -0.562 1 97.94 144 ALA A N 1
ATOM 1084 C CA . ALA A 1 144 ? 9.164 -22.797 0.373 1 97.94 144 ALA A CA 1
ATOM 1085 C C . ALA A 1 144 ? 8.758 -22.406 1.791 1 97.94 144 ALA A C 1
ATOM 1087 O O . ALA A 1 144 ? 8.195 -23.234 2.527 1 97.94 144 ALA A O 1
ATOM 1088 N N . ASN A 1 145 ? 9.086 -21.203 2.162 1 97.56 145 ASN A N 1
ATOM 1089 C CA . ASN A 1 145 ? 8.688 -20.688 3.467 1 97.56 145 ASN A CA 1
ATOM 1090 C C . ASN A 1 145 ? 7.172 -20.688 3.635 1 97.56 145 ASN A C 1
ATOM 1092 O O . ASN A 1 145 ? 6.664 -21 4.711 1 97.56 145 ASN A O 1
ATOM 1096 N N . ASN A 1 146 ? 6.445 -20.312 2.615 1 97.06 146 ASN A N 1
ATOM 1097 C CA . ASN A 1 146 ? 4.988 -20.328 2.645 1 97.06 146 ASN A CA 1
ATOM 1098 C C . ASN A 1 146 ? 4.43 -21.734 2.719 1 97.06 146 ASN A C 1
ATOM 1100 O O . ASN A 1 146 ? 3.5 -22.016 3.48 1 97.06 146 ASN A O 1
ATOM 1104 N N . MET A 1 147 ? 4.996 -22.609 1.954 1 97.38 147 MET A N 1
ATOM 1105 C CA . MET A 1 147 ? 4.562 -24.016 1.955 1 97.38 147 MET A CA 1
ATOM 1106 C C . MET A 1 147 ? 4.754 -24.641 3.332 1 97.38 147 MET A C 1
ATOM 1108 O O . MET A 1 147 ? 3.943 -25.453 3.764 1 97.38 147 MET A O 1
ATOM 1112 N N . ALA A 1 148 ? 5.762 -24.25 4.004 1 96.69 148 ALA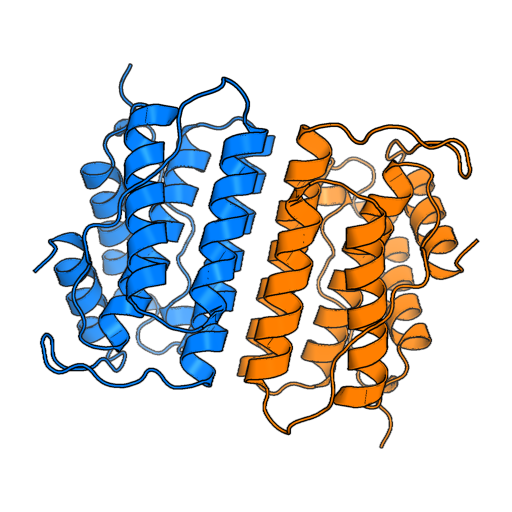 A N 1
ATOM 1113 C CA . ALA A 1 148 ? 6.074 -24.797 5.316 1 96.69 148 ALA A CA 1
ATOM 1114 C C . ALA A 1 148 ? 5.039 -24.375 6.355 1 96.69 148 ALA A C 1
ATOM 1116 O O . ALA A 1 148 ? 4.887 -25.016 7.395 1 96.69 148 ALA A O 1
ATOM 1117 N N . ARG A 1 149 ? 4.316 -23.359 6.051 1 95.62 149 ARG A N 1
ATOM 1118 C CA . ARG A 1 149 ? 3.395 -22.812 7.039 1 95.62 149 ARG A CA 1
ATOM 1119 C C . ARG A 1 149 ? 1.961 -23.25 6.746 1 95.62 149 ARG A C 1
ATOM 1121 O O . ARG A 1 149 ? 1.023 -22.797 7.402 1 95.62 149 ARG A O 1
ATOM 1128 N N . LEU A 1 150 ? 1.701 -24.078 5.891 1 96.44 150 LEU A N 1
ATOM 1129 C CA . LEU A 1 150 ? 0.377 -24.438 5.398 1 96.44 150 LEU A CA 1
ATOM 1130 C C . LEU A 1 150 ? -0.516 -24.906 6.535 1 96.44 150 LEU A C 1
ATOM 1132 O O . LEU A 1 150 ? -1.656 -24.453 6.668 1 96.44 150 LEU A O 1
ATOM 1136 N N . ASN A 1 151 ? 0.022 -25.734 7.34 1 95.25 151 ASN A N 1
ATOM 1137 C CA . ASN A 1 151 ? -0.773 -26.344 8.406 1 95.25 151 ASN A CA 1
ATOM 1138 C C . ASN A 1 151 ? -1.229 -25.297 9.422 1 95.25 151 ASN A C 1
ATOM 1140 O O . ASN A 1 151 ? -2.316 -25.422 9.992 1 95.25 151 ASN A O 1
ATOM 1144 N N . ALA A 1 152 ? -0.427 -24.312 9.531 1 95.69 152 ALA A N 1
ATOM 1145 C CA . ALA A 1 152 ? -0.73 -23.297 10.516 1 95.69 152 ALA A CA 1
ATOM 1146 C C . ALA A 1 152 ? -1.852 -22.375 10.031 1 95.69 152 ALA A C 1
ATOM 1148 O O . ALA A 1 152 ? -2.525 -21.734 10.836 1 95.69 152 ALA A O 1
ATOM 1149 N N . ILE A 1 153 ? -2.15 -22.406 8.695 1 96.69 153 ILE A N 1
ATOM 1150 C CA . ILE A 1 153 ? -3.057 -21.375 8.219 1 96.69 153 ILE A CA 1
ATOM 1151 C C . ILE A 1 153 ? -4.176 -22 7.395 1 96.69 153 ILE A C 1
ATOM 1153 O O . ILE A 1 153 ? -5.051 -21.297 6.879 1 96.69 153 ILE A O 1
ATOM 1157 N N . LYS A 1 154 ? -4.23 -23.234 7.25 1 94.25 154 LYS A N 1
ATOM 1158 C CA . LYS A 1 154 ? -5.168 -23.922 6.367 1 94.25 154 LYS A CA 1
ATOM 1159 C C . LYS A 1 154 ? -6.613 -23.594 6.738 1 94.25 154 LYS A C 1
ATOM 1161 O O . LYS A 1 154 ? -7.477 -23.516 5.863 1 94.25 154 LYS A O 1
ATOM 1166 N N . ASN A 1 155 ? -6.879 -23.312 8.031 1 94.31 155 ASN A N 1
ATOM 1167 C CA . ASN A 1 155 ? -8.242 -23.062 8.477 1 94.31 155 ASN A CA 1
ATOM 1168 C C . ASN A 1 155 ? -8.477 -21.594 8.789 1 94.31 155 ASN A C 1
ATOM 1170 O O . ASN A 1 155 ? -9.508 -21.219 9.344 1 94.31 155 ASN A O 1
ATOM 1174 N N . ALA A 1 156 ? -7.52 -20.828 8.414 1 94.75 156 ALA A N 1
ATOM 1175 C CA . ALA A 1 156 ? -7.672 -19.391 8.633 1 94.75 156 ALA A CA 1
ATOM 1176 C C . ALA A 1 156 ? -8.562 -18.766 7.57 1 94.75 156 ALA A C 1
ATOM 1178 O O . ALA A 1 156 ? -8.969 -19.438 6.617 1 94.75 156 ALA A O 1
ATOM 1179 N N . ASP A 1 157 ? -8.875 -17.516 7.836 1 93.94 157 ASP A N 1
ATOM 1180 C CA . ASP A 1 157 ? -9.672 -16.812 6.832 1 93.94 157 ASP A CA 1
ATOM 1181 C C . ASP A 1 157 ? -8.852 -16.547 5.57 1 93.94 157 ASP A C 1
ATOM 1183 O O . ASP A 1 157 ? -7.621 -16.672 5.582 1 93.94 157 ASP A O 1
ATOM 1187 N N . ARG A 1 158 ? -9.477 -16.188 4.535 1 93.44 158 ARG A N 1
ATOM 1188 C CA . ARG A 1 158 ? -8.875 -16.062 3.213 1 93.44 158 ARG A CA 1
ATOM 1189 C C . ARG A 1 158 ? -7.75 -15.031 3.215 1 93.44 158 ARG A C 1
ATOM 1191 O O . ARG A 1 158 ? -6.703 -15.242 2.602 1 93.44 158 ARG A O 1
ATOM 1198 N N . LEU A 1 159 ? -8 -13.891 3.834 1 94.62 159 LEU A N 1
ATOM 1199 C CA . LEU A 1 159 ? -6.977 -12.859 3.902 1 94.62 159 LEU A CA 1
ATOM 1200 C C . LEU A 1 159 ? -5.707 -13.398 4.547 1 94.62 159 LEU A C 1
ATOM 1202 O O . LEU A 1 159 ? -4.609 -13.203 4.023 1 94.62 159 LEU A O 1
ATOM 1206 N N . THR A 1 160 ? -5.875 -14.047 5.637 1 95.12 160 THR A N 1
ATOM 1207 C CA . THR A 1 160 ? -4.742 -14.625 6.352 1 95.12 160 THR A CA 1
ATOM 1208 C C . THR A 1 160 ? -4.023 -15.656 5.488 1 95.12 160 THR A C 1
ATOM 1210 O O . THR A 1 160 ? -2.793 -15.727 5.492 1 95.12 160 THR A O 1
ATOM 1213 N N . GLN A 1 161 ? -4.738 -16.422 4.738 1 96.19 161 GLN A N 1
ATOM 1214 C CA . GLN A 1 161 ? -4.168 -17.438 3.855 1 96.19 161 GLN A CA 1
ATOM 1215 C C . GLN A 1 161 ? -3.307 -16.797 2.768 1 96.19 161 GLN A C 1
ATOM 1217 O O . GLN A 1 161 ? -2.312 -17.391 2.334 1 96.19 161 GLN A O 1
ATOM 1222 N N . LEU A 1 162 ? -3.654 -15.57 2.389 1 95.81 162 LEU A N 1
ATOM 1223 C CA . LEU A 1 162 ? -3.008 -14.953 1.232 1 95.81 162 LEU A CA 1
ATOM 1224 C C . LEU A 1 162 ? -1.893 -14.008 1.671 1 95.81 162 LEU A C 1
ATOM 1226 O O . LEU A 1 162 ? -1.027 -13.648 0.869 1 95.81 162 LEU A O 1
ATOM 1230 N N . GLN A 1 163 ? -1.962 -13.492 2.855 1 96.06 163 GLN A N 1
ATOM 1231 C CA . GLN A 1 163 ? -0.913 -12.625 3.381 1 96.06 163 GLN A CA 1
ATOM 1232 C C . GLN A 1 163 ? 0.39 -13.398 3.578 1 96.06 163 GLN A C 1
ATOM 1234 O O . GLN A 1 163 ? 0.397 -14.469 4.184 1 96.06 163 GLN A O 1
ATOM 1239 N N . LEU A 1 164 ? 1.394 -12.789 3.061 1 95.75 164 LEU A N 1
ATOM 1240 C CA . LEU A 1 164 ? 2.689 -13.438 3.207 1 95.75 164 LEU A CA 1
ATOM 1241 C C . LEU A 1 164 ? 3.307 -13.125 4.566 1 95.75 164 LEU A C 1
ATOM 1243 O O . LEU A 1 164 ? 3.246 -11.984 5.031 1 95.75 164 LEU A O 1
ATOM 1247 N N . PRO A 1 165 ? 3.857 -14.164 5.168 1 94.44 165 PRO A N 1
ATOM 1248 C CA . PRO A 1 165 ? 4.645 -13.883 6.371 1 94.44 165 PRO A CA 1
ATOM 1249 C C . PRO A 1 165 ? 5.93 -13.117 6.074 1 94.44 165 PRO A C 1
ATOM 1251 O O . PRO A 1 165 ? 6.25 -12.875 4.906 1 94.44 165 PRO A O 1
ATOM 1254 N N . LYS A 1 166 ? 6.574 -12.711 7.16 1 92.81 166 LYS A N 1
ATOM 1255 C CA . LYS A 1 166 ? 7.879 -12.086 6.965 1 92.81 166 LYS A CA 1
ATOM 1256 C C . LYS A 1 166 ? 8.805 -12.992 6.16 1 92.81 166 LYS A C 1
ATOM 1258 O O . LYS A 1 166 ? 8.938 -14.18 6.461 1 92.81 166 LYS A O 1
ATOM 1263 N N . ALA A 1 167 ? 9.305 -12.406 5.145 1 92.69 167 ALA A N 1
ATOM 1264 C CA . ALA A 1 167 ? 10.203 -13.172 4.285 1 92.69 167 ALA A CA 1
ATOM 1265 C C . ALA A 1 167 ? 11.422 -13.664 5.059 1 92.69 167 ALA A C 1
ATOM 1267 O O . ALA A 1 167 ? 11.906 -12.977 5.965 1 92.69 167 ALA A O 1
ATOM 1268 N N . PRO A 1 168 ? 11.891 -14.844 4.719 1 94.75 168 PRO A N 1
ATOM 1269 C CA . PRO A 1 168 ? 13.18 -15.281 5.262 1 94.75 168 PRO A CA 1
ATOM 1270 C C . PRO A 1 168 ? 14.344 -14.406 4.801 1 94.75 168 PRO A C 1
ATOM 1272 O O . PRO A 1 168 ? 14.148 -13.477 4.016 1 94.75 168 PRO A O 1
ATOM 1275 N N . ASP A 1 169 ? 15.469 -14.672 5.41 1 96 169 ASP A N 1
ATOM 1276 C CA . ASP A 1 169 ? 16.656 -13.961 4.969 1 96 169 ASP A CA 1
ATOM 1277 C C . ASP A 1 169 ? 17.047 -14.367 3.551 1 96 169 ASP A C 1
ATOM 1279 O O . ASP A 1 169 ? 17.312 -15.539 3.285 1 96 169 ASP A O 1
ATOM 1283 N N . LEU A 1 170 ? 17.125 -13.375 2.639 1 97.69 170 LEU A N 1
ATOM 1284 C CA . LEU A 1 170 ? 17.375 -13.68 1.233 1 97.69 170 LEU A CA 1
ATOM 1285 C C . LEU A 1 170 ? 18.766 -13.211 0.816 1 97.69 170 LEU A C 1
ATOM 1287 O O . LEU A 1 170 ? 19.062 -13.086 -0.377 1 97.69 170 LEU A O 1
ATOM 1291 N N . SER A 1 171 ? 19.609 -12.969 1.766 1 96.5 171 SER A N 1
ATOM 1292 C CA . SER A 1 171 ? 20.938 -12.422 1.495 1 96.5 171 SER A CA 1
ATOM 1293 C C . SER A 1 171 ? 21.75 -13.352 0.61 1 96.5 171 SER A C 1
ATOM 1295 O O . SER A 1 171 ? 22.562 -12.898 -0.198 1 96.5 171 SER A O 1
ATOM 1297 N N . GLU A 1 172 ? 21.531 -14.625 0.727 1 96.56 172 GLU A N 1
ATOM 1298 C CA . GLU A 1 172 ? 22.328 -15.609 -0 1 96.56 172 GLU A CA 1
ATOM 1299 C C . GLU A 1 172 ? 22.047 -15.547 -1.499 1 96.56 172 GLU A C 1
ATOM 1301 O O . GLU A 1 172 ? 22.797 -16.109 -2.301 1 96.56 172 GLU A O 1
ATOM 1306 N N . PHE A 1 173 ? 21.016 -14.828 -1.867 1 97.56 173 PHE A N 1
ATOM 1307 C CA . PHE A 1 173 ? 20.641 -14.797 -3.275 1 97.56 173 PHE A CA 1
ATOM 1308 C C . PHE A 1 173 ? 21.172 -13.539 -3.951 1 97.56 173 PHE A C 1
ATOM 1310 O O . PHE A 1 173 ? 20.938 -13.32 -5.141 1 97.56 173 PHE A O 1
ATOM 1317 N N . MET A 1 174 ? 21.844 -12.703 -3.158 1 95.31 174 MET A N 1
ATOM 1318 C CA . MET A 1 174 ? 22.5 -11.531 -3.725 1 95.31 174 MET A CA 1
ATOM 1319 C C . MET A 1 174 ? 23.844 -11.914 -4.336 1 95.31 174 MET A C 1
ATOM 1321 O O . MET A 1 174 ? 24.594 -12.711 -3.76 1 95.31 174 MET A O 1
ATOM 1325 N N . TYR A 1 175 ? 24.016 -11.305 -5.516 1 89.25 175 TYR A N 1
ATOM 1326 C CA . TYR A 1 175 ? 25.312 -11.594 -6.121 1 89.25 175 TYR A CA 1
ATOM 1327 C C . TYR A 1 175 ? 26.359 -10.602 -5.645 1 89.25 175 TYR A C 1
ATOM 1329 O O . TYR A 1 175 ? 26.062 -9.43 -5.395 1 89.25 175 TYR A O 1
ATOM 1337 N N . GLU A 1 176 ? 27.641 -10.977 -5.129 1 68.62 176 GLU A N 1
ATOM 1338 C CA . GLU A 1 176 ? 28.781 -10.148 -4.734 1 68.62 176 GLU A CA 1
ATOM 1339 C C . GLU A 1 176 ? 29.344 -9.375 -5.926 1 68.62 176 GLU A C 1
ATOM 1341 O O . GLU A 1 176 ? 29.266 -9.836 -7.066 1 68.62 176 GLU A O 1
ATOM 1346 N N . MET B 1 1 ? -4.992 28.594 7.324 1 90.12 1 MET B N 1
ATOM 1347 C CA . MET B 1 1 ? -4.398 27.266 7.406 1 90.12 1 MET B CA 1
ATOM 1348 C C . MET B 1 1 ? -5.469 26.203 7.68 1 90.12 1 MET B C 1
ATOM 1350 O O . MET B 1 1 ? -6.352 26.406 8.508 1 90.12 1 MET B O 1
ATOM 1354 N N . ASN B 1 2 ? -5.504 25.234 6.879 1 93.56 2 ASN B N 1
ATOM 1355 C CA . ASN B 1 2 ? -6.379 24.078 7.086 1 93.56 2 ASN B CA 1
ATOM 1356 C C . ASN B 1 2 ? -6.262 23.531 8.508 1 93.56 2 ASN B C 1
ATOM 1358 O O . ASN B 1 2 ? -5.156 23.375 9.023 1 93.56 2 ASN B O 1
ATOM 1362 N N . GLN B 1 3 ? -7.402 23.375 9.18 1 96.56 3 GLN B N 1
ATOM 1363 C CA . GLN B 1 3 ? -7.398 22.984 10.586 1 96.56 3 GLN B CA 1
ATOM 1364 C C . GLN B 1 3 ? -6.688 21.656 10.789 1 96.56 3 GLN B C 1
ATOM 1366 O O . GLN B 1 3 ? -6.004 21.453 11.797 1 96.56 3 GLN B O 1
ATOM 1371 N N . HIS B 1 4 ? -6.875 20.703 9.961 1 98.25 4 HIS B N 1
ATOM 1372 C CA . HIS B 1 4 ? -6.223 19.406 10.078 1 98.25 4 HIS B CA 1
ATOM 1373 C C . HIS B 1 4 ? -4.715 19.531 9.875 1 98.25 4 HIS B C 1
ATOM 1375 O O . HIS B 1 4 ? -3.936 18.859 10.539 1 98.25 4 HIS B O 1
ATOM 1381 N N . LEU B 1 5 ? -4.293 20.344 8.93 1 98.56 5 LEU B N 1
ATOM 1382 C CA . LEU B 1 5 ? -2.875 20.625 8.734 1 98.56 5 LEU B CA 1
ATOM 1383 C C . LEU B 1 5 ? -2.254 21.219 9.984 1 98.56 5 LEU B C 1
ATOM 1385 O O . LEU B 1 5 ? -1.164 20.812 10.398 1 98.56 5 LEU B O 1
ATOM 1389 N N . ALA B 1 6 ? -2.936 22.172 10.586 1 98.19 6 ALA B N 1
ATOM 1390 C CA . ALA B 1 6 ? -2.451 22.781 11.828 1 98.19 6 ALA B CA 1
ATOM 1391 C C . ALA B 1 6 ? -2.232 21.734 12.906 1 98.19 6 ALA B C 1
ATOM 1393 O O . ALA B 1 6 ? -1.231 21.766 13.625 1 98.19 6 ALA B O 1
ATOM 1394 N N . ALA B 1 7 ? -3.18 20.812 13.047 1 98.19 7 ALA B N 1
ATOM 1395 C CA . ALA B 1 7 ? -3.09 19.734 14.031 1 98.19 7 ALA B CA 1
ATOM 1396 C C . ALA B 1 7 ? -1.873 18.859 13.773 1 98.19 7 ALA B C 1
ATOM 1398 O O . ALA B 1 7 ? -1.138 18.516 14.695 1 98.19 7 ALA B O 1
ATOM 1399 N N . ILE B 1 8 ? -1.605 18.516 12.578 1 98.31 8 ILE B N 1
ATOM 1400 C CA . ILE B 1 8 ? -0.519 17.609 12.227 1 98.31 8 ILE B CA 1
ATOM 1401 C C . ILE B 1 8 ? 0.823 18.312 12.414 1 98.31 8 ILE B C 1
ATOM 1403 O O . ILE B 1 8 ? 1.803 17.688 12.836 1 98.31 8 ILE B O 1
ATOM 1407 N N . ARG B 1 9 ? 0.903 19.578 12.078 1 98.06 9 ARG B N 1
ATOM 1408 C CA . ARG B 1 9 ? 2.133 20.328 12.312 1 98.06 9 ARG B CA 1
ATOM 1409 C C . ARG B 1 9 ? 2.486 20.344 13.797 1 98.06 9 ARG B C 1
ATOM 1411 O O . ARG B 1 9 ? 3.656 20.234 14.164 1 98.06 9 ARG B O 1
ATOM 1418 N N . ALA B 1 10 ? 1.485 20.5 14.617 1 97.69 10 ALA B N 1
ATOM 1419 C CA . ALA B 1 10 ? 1.713 20.469 16.062 1 97.69 10 ALA B CA 1
ATOM 1420 C C . ALA B 1 10 ? 2.248 19.094 16.5 1 97.69 10 ALA B C 1
ATOM 1422 O O . ALA B 1 10 ? 3.125 19.016 17.359 1 97.69 10 ALA B O 1
ATOM 1423 N N . TYR B 1 11 ? 1.67 18.062 15.953 1 98.19 11 TYR B N 1
ATOM 1424 C CA . TYR B 1 11 ? 2.137 16.703 16.219 1 98.19 11 TYR B CA 1
ATOM 1425 C C . TYR B 1 11 ? 3.598 16.547 15.805 1 98.19 11 TYR B C 1
ATOM 1427 O O . TYR B 1 11 ? 4.398 15.984 16.562 1 98.19 11 TYR B O 1
ATOM 1435 N N . HIS B 1 12 ? 3.988 17 14.562 1 97.62 12 HIS B N 1
ATOM 1436 C CA . HIS B 1 12 ? 5.367 16.969 14.086 1 97.62 12 HIS B CA 1
ATOM 1437 C C . HIS B 1 12 ? 6.297 17.719 15.039 1 97.62 12 HIS B C 1
ATOM 1439 O O . HIS B 1 12 ? 7.379 17.234 15.367 1 97.62 12 HIS B O 1
ATOM 1445 N N . ASP B 1 13 ? 5.844 18.875 15.484 1 97.19 13 ASP B N 1
ATOM 1446 C CA . ASP B 1 13 ? 6.637 19.672 16.406 1 97.19 13 ASP B CA 1
ATOM 1447 C C . ASP B 1 13 ? 6.879 18.922 17.719 1 97.19 13 ASP B C 1
ATOM 1449 O O . ASP B 1 13 ? 7.996 18.906 18.234 1 97.19 13 ASP B O 1
ATOM 1453 N N . ALA B 1 14 ? 5.824 18.312 18.156 1 97.19 14 ALA B N 1
ATOM 1454 C CA . ALA B 1 14 ? 5.91 17.594 19.422 1 97.19 14 ALA B CA 1
ATOM 1455 C C . ALA B 1 14 ? 6.914 16.438 19.328 1 97.19 14 ALA B C 1
ATOM 1457 O O . ALA B 1 14 ? 7.551 16.094 20.328 1 97.19 14 ALA B O 1
ATOM 1458 N N . LEU B 1 15 ? 7.109 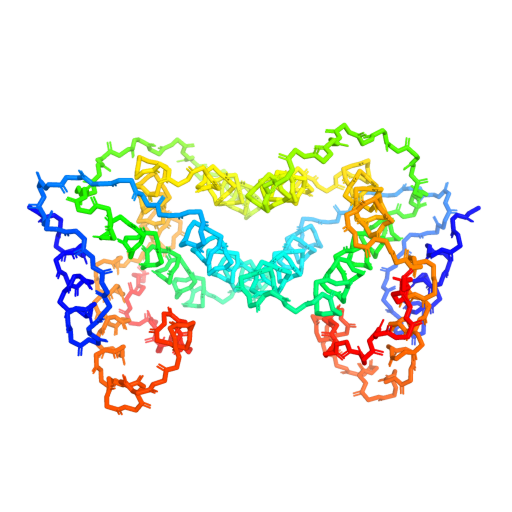15.883 18.172 1 97.12 15 LEU B N 1
ATOM 1459 C CA . LEU B 1 15 ? 8.008 14.75 17.984 1 97.12 15 LEU B CA 1
ATOM 1460 C C . LEU B 1 15 ? 9.336 15.211 17.375 1 97.12 15 LEU B C 1
ATOM 1462 O O . LEU B 1 15 ? 10.172 14.383 17.016 1 97.12 15 LEU B O 1
ATOM 1466 N N . ALA B 1 16 ? 9.484 16.5 17.172 1 95.62 16 ALA B N 1
ATOM 1467 C CA . ALA B 1 16 ? 10.68 17.078 16.562 1 95.62 16 ALA B CA 1
ATOM 1468 C C . ALA B 1 16 ? 10.906 16.531 15.164 1 95.62 16 ALA B C 1
ATOM 1470 O O . ALA B 1 16 ? 12.047 16.25 14.773 1 95.62 16 ALA B O 1
ATOM 1471 N N . ILE B 1 17 ? 9.852 16.25 14.492 1 95.25 17 ILE B N 1
ATOM 1472 C CA . ILE B 1 17 ? 9.922 15.875 13.086 1 95.25 17 ILE B CA 1
ATOM 1473 C C . ILE B 1 17 ? 10.172 17.125 12.234 1 95.25 17 ILE B C 1
ATOM 1475 O O . ILE B 1 17 ? 9.367 18.062 12.25 1 95.25 17 ILE B O 1
ATOM 1479 N N . PRO B 1 18 ? 11.242 17.125 11.555 1 94.12 18 PRO B N 1
ATOM 1480 C CA . PRO B 1 18 ? 11.547 18.312 10.75 1 94.12 18 PRO B CA 1
ATOM 1481 C C . PRO B 1 18 ? 10.461 18.609 9.719 1 94.12 18 PRO B C 1
ATOM 1483 O O . PRO B 1 18 ? 9.945 17.703 9.07 1 94.12 18 PRO B O 1
ATOM 1486 N N . GLN B 1 19 ? 10.094 19.859 9.648 1 96.25 19 GLN B N 1
ATOM 1487 C CA . GLN B 1 19 ? 9.156 20.344 8.641 1 96.25 19 GLN B CA 1
ATOM 1488 C C . GLN B 1 19 ? 9.43 21.812 8.297 1 96.25 19 GLN B C 1
ATOM 1490 O O . GLN B 1 19 ? 9.984 22.547 9.109 1 96.25 19 GLN B O 1
ATOM 1495 N N . ALA B 1 20 ? 9.148 22.203 7.082 1 97.06 20 ALA B N 1
ATOM 1496 C CA . ALA B 1 20 ? 9.344 23.578 6.652 1 97.06 20 ALA B CA 1
ATOM 1497 C C . ALA B 1 20 ? 8.352 24.516 7.348 1 97.06 20 ALA B C 1
ATOM 1499 O O . ALA B 1 20 ? 7.254 24.094 7.719 1 97.06 20 ALA B O 1
ATOM 1500 N N . GLU B 1 21 ? 8.781 25.734 7.5 1 96.25 21 GLU B N 1
ATOM 1501 C CA . GLU B 1 21 ? 7.883 26.734 8.047 1 96.25 21 GLU B CA 1
ATOM 1502 C C . GLU B 1 21 ? 6.66 26.938 7.152 1 96.25 21 GLU B C 1
ATOM 1504 O O . GLU B 1 21 ? 6.781 26.969 5.926 1 96.25 21 GLU B O 1
ATOM 1509 N N . HIS B 1 22 ? 5.547 27.016 7.812 1 95.19 22 HIS B N 1
ATOM 1510 C CA . HIS B 1 22 ? 4.324 27.219 7.047 1 95.19 22 HIS B CA 1
ATOM 1511 C C . HIS B 1 22 ? 4.414 28.469 6.184 1 95.19 22 HIS B C 1
ATOM 1513 O O . HIS B 1 22 ? 4.789 29.547 6.668 1 95.19 22 HIS B O 1
ATOM 1519 N N . GLY B 1 23 ? 4.062 28.344 4.879 1 94.38 23 GLY B N 1
ATOM 1520 C CA . GLY B 1 23 ? 4.109 29.469 3.967 1 94.38 23 GLY B CA 1
ATOM 1521 C C . GLY B 1 23 ? 5.473 29.656 3.324 1 94.38 23 GLY B C 1
ATOM 1522 O O . GLY B 1 23 ? 5.652 30.547 2.494 1 94.38 23 GLY B O 1
ATOM 1523 N N . ALA B 1 24 ? 6.512 28.859 3.711 1 95.69 24 ALA B N 1
ATOM 1524 C CA . ALA B 1 24 ? 7.844 28.859 3.111 1 95.69 24 ALA B CA 1
ATOM 1525 C C . ALA B 1 24 ? 8.156 27.516 2.477 1 95.69 24 ALA B C 1
ATOM 1527 O O . ALA B 1 24 ? 9 26.766 2.982 1 95.69 24 ALA B O 1
ATOM 1528 N N . PRO B 1 25 ? 7.555 27.312 1.392 1 94.62 25 PRO B N 1
ATOM 1529 C CA . PRO B 1 25 ? 7.621 25.984 0.786 1 94.62 25 PRO B CA 1
ATOM 1530 C C . PRO B 1 25 ? 9.039 25.594 0.384 1 94.62 25 PRO B C 1
ATOM 1532 O O . PRO B 1 25 ? 9.812 26.422 -0.082 1 94.62 25 PRO B O 1
ATOM 1535 N N . VAL B 1 26 ? 9.375 24.344 0.673 1 95 26 VAL B N 1
ATOM 1536 C CA . VAL B 1 26 ? 10.617 23.719 0.236 1 95 26 VAL B CA 1
ATOM 1537 C C . VAL B 1 26 ? 10.32 22.406 -0.461 1 95 26 VAL B C 1
ATOM 1539 O O . VAL B 1 26 ? 9.219 21.859 -0.33 1 95 26 VAL B O 1
ATOM 1542 N N . ASP B 1 27 ? 11.305 21.891 -1.195 1 92.88 27 ASP B N 1
ATOM 1543 C CA . ASP B 1 27 ? 11.164 20.578 -1.825 1 92.88 27 ASP B CA 1
ATOM 1544 C C . ASP B 1 27 ? 11.344 19.453 -0.804 1 92.88 27 ASP B C 1
ATOM 1546 O O . ASP B 1 27 ? 12.227 19.516 0.049 1 92.88 27 ASP B O 1
ATOM 1550 N N . ILE B 1 28 ? 10.469 18.547 -0.87 1 93.81 28 ILE B N 1
ATOM 1551 C CA . ILE B 1 28 ? 10.594 17.359 -0.034 1 93.81 28 ILE B CA 1
ATOM 1552 C C . ILE B 1 28 ? 11.719 16.469 -0.566 1 93.81 28 ILE B C 1
ATOM 1554 O O . ILE B 1 28 ? 11.883 16.328 -1.78 1 93.81 28 ILE B O 1
ATOM 1558 N N . SER B 1 29 ? 12.539 15.898 0.33 1 94.38 29 SER B N 1
ATOM 1559 C CA . SER B 1 29 ? 13.641 15.039 -0.096 1 94.38 29 SER B CA 1
ATOM 1560 C C . SER B 1 29 ? 13.125 13.75 -0.725 1 94.38 29 SER B C 1
ATOM 1562 O O . SER B 1 29 ? 12.016 13.297 -0.418 1 94.38 29 SER B O 1
ATOM 1564 N N . ASP B 1 30 ? 13.945 13.117 -1.545 1 94.62 30 ASP B N 1
ATOM 1565 C CA . ASP B 1 30 ? 13.602 11.844 -2.17 1 94.62 30 ASP B CA 1
ATOM 1566 C C . ASP B 1 30 ? 13.242 10.789 -1.121 1 94.62 30 ASP B C 1
ATOM 1568 O O . ASP B 1 30 ? 12.258 10.07 -1.271 1 94.62 30 ASP B O 1
ATOM 1572 N N . MET B 1 31 ? 13.953 10.758 -0.078 1 94.5 31 MET B N 1
ATOM 1573 C CA . MET B 1 31 ? 13.75 9.75 0.961 1 94.5 31 MET B CA 1
ATOM 1574 C C . MET B 1 31 ? 12.438 10 1.704 1 94.5 31 MET B C 1
ATOM 1576 O O . MET B 1 31 ? 11.758 9.055 2.111 1 94.5 31 MET B O 1
ATOM 1580 N N . ASP B 1 32 ? 12.109 11.227 1.881 1 96.31 32 ASP B N 1
ATOM 1581 C CA . ASP B 1 32 ? 10.82 11.531 2.496 1 96.31 32 ASP B CA 1
ATOM 1582 C C . ASP B 1 32 ? 9.664 11.148 1.574 1 96.31 32 ASP B C 1
ATOM 1584 O O . ASP B 1 32 ? 8.633 10.656 2.035 1 96.31 32 ASP B O 1
ATOM 1588 N N . ILE B 1 33 ? 9.836 11.367 0.297 1 97.5 33 ILE B N 1
ATOM 1589 C CA . ILE B 1 33 ? 8.82 10.984 -0.672 1 97.5 33 ILE B CA 1
ATOM 1590 C C . ILE B 1 33 ? 8.602 9.477 -0.626 1 97.5 33 ILE B C 1
ATOM 1592 O O . ILE B 1 33 ? 7.461 9.008 -0.584 1 97.5 33 ILE B O 1
ATOM 1596 N N . ILE B 1 34 ? 9.688 8.773 -0.599 1 97.88 34 ILE B N 1
ATOM 1597 C CA . ILE B 1 34 ? 9.625 7.316 -0.562 1 97.88 34 ILE B CA 1
ATOM 1598 C C . ILE B 1 34 ? 8.922 6.859 0.716 1 97.88 34 ILE B C 1
ATOM 1600 O O . ILE B 1 34 ? 8.039 6.004 0.673 1 97.88 34 ILE B O 1
ATOM 1604 N N . LEU B 1 35 ? 9.281 7.414 1.798 1 97.69 35 LEU B N 1
ATOM 1605 C CA . LEU B 1 35 ? 8.68 7.055 3.078 1 97.69 35 LEU B CA 1
ATOM 1606 C C . LEU B 1 35 ? 7.188 7.375 3.088 1 97.69 35 LEU B C 1
ATOM 1608 O O . LEU B 1 35 ? 6.375 6.562 3.539 1 97.69 35 LEU B O 1
ATOM 1612 N N . ARG B 1 36 ? 6.812 8.484 2.621 1 97.81 36 ARG B N 1
ATOM 1613 C CA . ARG B 1 36 ? 5.41 8.883 2.6 1 97.81 36 ARG B CA 1
ATOM 1614 C C . ARG B 1 36 ? 4.598 7.977 1.683 1 97.81 36 ARG B C 1
ATOM 1616 O O . ARG B 1 36 ? 3.463 7.613 2.004 1 97.81 36 ARG B O 1
ATOM 1623 N N . GLN B 1 37 ? 5.211 7.652 0.546 1 98.69 37 GLN B N 1
ATOM 1624 C CA . GLN B 1 37 ? 4.52 6.73 -0.344 1 98.69 37 GLN B CA 1
ATOM 1625 C C . GLN B 1 37 ? 4.297 5.375 0.33 1 98.69 37 GLN B C 1
ATOM 1627 O O . GLN B 1 37 ? 3.244 4.762 0.168 1 98.69 37 GLN B O 1
ATOM 1632 N N . ALA B 1 38 ? 5.309 4.902 1.084 1 98.62 38 ALA B N 1
ATOM 1633 C CA . ALA B 1 38 ? 5.16 3.666 1.846 1 98.62 38 ALA B CA 1
ATOM 1634 C C . ALA B 1 38 ? 3.979 3.756 2.809 1 98.62 38 ALA B C 1
ATOM 1636 O O . ALA B 1 38 ? 3.168 2.828 2.895 1 98.62 38 ALA B O 1
ATOM 1637 N N . LEU B 1 39 ? 3.869 4.82 3.488 1 98.56 39 LEU B N 1
ATOM 1638 C CA . LEU B 1 39 ? 2.812 5.016 4.477 1 98.56 39 LEU B CA 1
ATOM 1639 C C . LEU B 1 39 ? 1.448 5.109 3.801 1 98.56 39 LEU B C 1
ATOM 1641 O O . LEU B 1 39 ? 0.462 4.574 4.309 1 98.56 39 LEU B O 1
ATOM 1645 N N . LEU B 1 40 ? 1.415 5.801 2.689 1 98.81 40 LEU B N 1
ATOM 1646 C CA . LEU B 1 40 ? 0.165 5.883 1.943 1 98.81 40 LEU B CA 1
ATOM 1647 C C . LEU B 1 40 ? -0.277 4.504 1.467 1 98.81 40 LEU B C 1
ATOM 1649 O O . LEU B 1 40 ? -1.467 4.18 1.508 1 98.81 40 LEU B O 1
ATOM 1653 N N . MET B 1 41 ? 0.608 3.721 1.058 1 98.69 41 MET B N 1
ATOM 1654 C CA . MET B 1 41 ? 0.279 2.361 0.636 1 98.69 41 MET B CA 1
ATOM 1655 C C . MET B 1 41 ? -0.201 1.526 1.818 1 98.69 41 MET B C 1
ATOM 1657 O O . MET B 1 41 ? -1.101 0.697 1.673 1 98.69 41 MET B O 1
ATOM 1661 N N . ASP B 1 42 ? 0.366 1.768 2.992 1 97.75 42 ASP B N 1
ATOM 1662 C CA . ASP B 1 42 ? -0.159 1.141 4.203 1 97.75 42 ASP B CA 1
ATOM 1663 C C . ASP B 1 42 ? -1.625 1.508 4.418 1 97.75 42 ASP B C 1
ATOM 1665 O O . ASP B 1 42 ? -2.461 0.633 4.66 1 97.75 42 ASP B O 1
ATOM 1669 N N . GLY B 1 43 ? -1.804 2.74 4.355 1 98.25 43 GLY B N 1
ATOM 1670 C CA . GLY B 1 43 ? -3.164 3.223 4.535 1 98.25 43 GLY B CA 1
ATOM 1671 C C . GLY B 1 43 ? -4.133 2.676 3.504 1 98.25 43 GLY B C 1
ATOM 1672 O O . GLY B 1 43 ? -5.254 2.293 3.84 1 98.25 43 GLY B O 1
ATOM 1673 N N . GLY B 1 44 ? -3.695 2.701 2.221 1 98.62 44 GLY B N 1
ATOM 1674 C CA . GLY B 1 44 ? -4.52 2.121 1.171 1 98.62 44 GLY B CA 1
ATOM 1675 C C . GLY B 1 44 ? -4.844 0.657 1.407 1 98.62 44 GLY B C 1
ATOM 1676 O O . GLY B 1 44 ? -6 0.248 1.303 1 98.62 44 GLY B O 1
ATOM 1677 N N . SER B 1 45 ? -3.834 -0.085 1.735 1 98.38 45 SER B N 1
ATOM 1678 C CA . SER B 1 45 ? -4.012 -1.506 2.018 1 98.38 45 SER B CA 1
ATOM 1679 C C . SER B 1 45 ? -5.039 -1.725 3.123 1 98.38 45 SER B C 1
ATOM 1681 O O . SER B 1 45 ? -5.965 -2.523 2.969 1 98.38 45 SER B O 1
ATOM 1683 N N . GLU B 1 46 ? -4.922 -1.015 4.195 1 97.69 46 GLU B N 1
ATOM 1684 C CA . GLU B 1 46 ? -5.848 -1.142 5.316 1 97.69 46 GLU B CA 1
ATOM 1685 C C . GLU B 1 46 ? -7.27 -0.786 4.898 1 97.69 46 GLU B C 1
ATOM 1687 O O . GLU B 1 46 ? -8.227 -1.456 5.301 1 97.69 46 GLU B O 1
ATOM 1692 N N . THR B 1 47 ? -7.383 0.228 4.172 1 98.31 47 THR B N 1
ATOM 1693 C CA . THR B 1 47 ? -8.695 0.659 3.707 1 98.31 47 THR B CA 1
ATOM 1694 C C . THR B 1 47 ? -9.336 -0.414 2.834 1 98.31 47 THR B C 1
ATOM 1696 O O . THR B 1 47 ? -10.523 -0.726 2.994 1 98.31 47 THR B O 1
ATOM 1699 N N . PHE B 1 48 ? -8.586 -1.019 1.914 1 98.44 48 PHE B N 1
ATOM 1700 C CA . PHE B 1 48 ? -9.117 -2.02 0.997 1 98.44 48 PHE B CA 1
ATOM 1701 C C . PHE B 1 48 ? -9.484 -3.299 1.742 1 98.44 48 PHE B C 1
ATOM 1703 O O . PHE B 1 48 ? -10.484 -3.945 1.429 1 98.44 48 PHE B O 1
ATOM 1710 N N . LYS B 1 49 ? -8.672 -3.648 2.701 1 97.62 49 LYS B N 1
ATOM 1711 C CA . LYS B 1 49 ? -9.023 -4.789 3.543 1 97.62 49 LYS B CA 1
ATOM 1712 C C . LYS B 1 49 ? -10.336 -4.547 4.281 1 97.62 49 LYS B C 1
ATOM 1714 O O . LYS B 1 49 ? -11.148 -5.461 4.418 1 97.62 49 LYS B O 1
ATOM 1719 N N . ALA B 1 50 ? -10.531 -3.336 4.77 1 97.12 50 ALA B N 1
ATOM 1720 C CA . ALA B 1 50 ? -11.781 -2.969 5.43 1 97.12 50 ALA B CA 1
ATOM 1721 C C . ALA B 1 50 ? -12.953 -3.039 4.457 1 97.12 50 ALA B C 1
ATOM 1723 O O . ALA B 1 50 ? -14.039 -3.496 4.82 1 97.12 50 ALA B O 1
ATOM 1724 N N . ILE B 1 51 ? -12.719 -2.557 3.264 1 95.94 51 ILE B N 1
ATOM 1725 C CA . ILE B 1 51 ? -13.758 -2.621 2.24 1 95.94 51 ILE B CA 1
ATOM 1726 C C . ILE B 1 51 ? -14.141 -4.078 1.983 1 95.94 51 ILE B C 1
ATOM 1728 O O . ILE B 1 51 ? -15.32 -4.41 1.91 1 95.94 51 ILE B O 1
ATOM 1732 N N . LYS B 1 52 ? -13.172 -4.887 1.85 1 94.38 52 LYS B N 1
ATOM 1733 C CA . LYS B 1 52 ? -13.414 -6.309 1.616 1 94.38 52 LYS B CA 1
ATOM 1734 C C . LYS B 1 52 ? -14.234 -6.918 2.748 1 94.38 52 LYS B C 1
ATOM 1736 O O . LYS B 1 52 ? -15.133 -7.734 2.506 1 94.38 52 LYS B O 1
ATOM 1741 N N . SER B 1 53 ? -13.938 -6.527 3.969 1 93.56 53 SER B N 1
ATOM 1742 C CA . SER B 1 53 ? -14.625 -7.09 5.129 1 93.56 53 SER B CA 1
ATOM 1743 C C . SER B 1 53 ? -16.016 -6.473 5.309 1 93.56 53 SER B C 1
ATOM 1745 O O . SER B 1 53 ? -16.844 -7.004 6.039 1 93.56 53 SER B O 1
ATOM 1747 N N . GLY B 1 54 ? -16.266 -5.309 4.754 1 91.62 54 GLY B N 1
ATOM 1748 C CA . GLY B 1 54 ? -17.562 -4.648 4.824 1 91.62 54 GLY B CA 1
ATOM 1749 C C . GLY B 1 54 ? -17.781 -3.908 6.129 1 91.62 54 GLY B C 1
ATOM 1750 O O . GLY B 1 54 ? -18.906 -3.57 6.469 1 91.62 54 GLY B O 1
ATOM 1751 N N . GLU B 1 55 ? -16.734 -3.678 6.887 1 93.25 55 GLU B N 1
ATOM 1752 C CA . GLU B 1 55 ? -16.828 -2.965 8.156 1 93.25 55 GLU B CA 1
ATOM 1753 C C . GLU B 1 55 ? -16.734 -1.456 7.949 1 93.25 55 GLU B C 1
ATOM 1755 O O . GLU B 1 55 ? -15.633 -0.917 7.793 1 93.25 55 GLU B O 1
ATOM 1760 N N . MET B 1 56 ? -17.781 -0.751 8.117 1 94.88 56 MET B N 1
ATOM 1761 C CA . MET B 1 56 ? -17.875 0.659 7.746 1 94.88 56 MET B CA 1
ATOM 1762 C C . MET B 1 56 ? -16.984 1.512 8.633 1 94.88 56 MET B C 1
ATOM 1764 O O . MET B 1 56 ? -16.328 2.439 8.156 1 94.88 56 MET B O 1
ATOM 1768 N N . ALA B 1 57 ? -16.984 1.218 9.914 1 96.69 57 ALA B N 1
ATOM 1769 C CA . ALA B 1 57 ? -16.141 1.978 10.828 1 96.69 57 ALA B CA 1
ATOM 1770 C C . ALA B 1 57 ? -14.664 1.797 10.477 1 96.69 57 ALA B C 1
ATOM 1772 O O . ALA B 1 57 ? -13.875 2.732 10.609 1 96.69 57 ALA B O 1
ATOM 1773 N N . ALA B 1 58 ? -14.359 0.574 10.016 1 97.44 58 ALA B N 1
ATOM 1774 C CA . ALA B 1 58 ? -12.984 0.302 9.609 1 97.44 58 ALA B CA 1
ATOM 1775 C C . ALA B 1 58 ? -12.633 1.036 8.32 1 97.44 58 ALA B C 1
ATOM 1777 O O . ALA B 1 58 ? -11.492 1.477 8.141 1 97.44 58 ALA B O 1
ATOM 1778 N N . ILE B 1 59 ? -13.586 1.102 7.445 1 97.88 59 ILE B N 1
ATOM 1779 C CA . ILE B 1 59 ? -13.367 1.871 6.227 1 97.88 59 ILE B CA 1
ATOM 1780 C C . ILE B 1 59 ? -13.148 3.342 6.574 1 97.88 59 ILE B C 1
ATOM 1782 O O . ILE B 1 59 ? -12.234 3.982 6.051 1 97.88 59 ILE B O 1
ATOM 1786 N N . LEU B 1 60 ? -13.977 3.875 7.473 1 98.38 60 LEU B N 1
ATOM 1787 C CA . LEU B 1 60 ? -13.82 5.25 7.941 1 98.38 60 LEU B CA 1
ATOM 1788 C C . LEU B 1 60 ? -12.43 5.469 8.523 1 98.38 60 LEU B C 1
ATOM 1790 O O . LEU B 1 60 ? -11.773 6.469 8.219 1 98.38 60 LEU B O 1
ATOM 1794 N N . ALA B 1 61 ? -11.992 4.57 9.344 1 98.5 61 ALA B N 1
ATOM 1795 C CA . ALA B 1 61 ? -10.656 4.652 9.93 1 98.5 61 ALA B CA 1
ATOM 1796 C C . ALA B 1 61 ? -9.578 4.684 8.844 1 98.5 61 ALA B C 1
ATOM 1798 O O . ALA B 1 61 ? -8.648 5.492 8.906 1 98.5 61 ALA B O 1
ATOM 1799 N N . GLY B 1 62 ? -9.734 3.779 7.891 1 98.44 62 GLY B N 1
ATOM 1800 C CA . GLY B 1 62 ? -8.789 3.738 6.789 1 98.44 62 GLY B CA 1
ATOM 1801 C C . GLY B 1 62 ? -8.727 5.039 6.008 1 98.44 62 GLY B C 1
ATOM 1802 O O . GLY B 1 62 ? -7.641 5.555 5.738 1 98.44 62 GLY B O 1
ATOM 1803 N N . LEU B 1 63 ? -9.836 5.562 5.648 1 98.56 63 LEU B N 1
ATOM 1804 C CA . LEU B 1 63 ? -9.898 6.824 4.918 1 98.56 63 LEU B CA 1
ATOM 1805 C C . LEU B 1 63 ? -9.297 7.957 5.742 1 98.56 63 LEU B C 1
ATOM 1807 O O . LEU B 1 63 ? -8.578 8.805 5.203 1 98.56 63 LEU B O 1
ATOM 1811 N N . THR B 1 64 ? -9.578 7.992 7.008 1 98.75 64 THR B N 1
ATOM 1812 C CA . THR B 1 64 ? -9.055 9.016 7.902 1 98.75 64 THR B CA 1
ATOM 1813 C C . THR B 1 64 ? -7.535 8.922 8 1 98.75 64 THR B C 1
ATOM 1815 O O . THR B 1 64 ? -6.84 9.938 7.941 1 98.75 64 THR B O 1
ATOM 1818 N N . ASP B 1 65 ? -7.035 7.723 8.18 1 98.56 65 ASP B N 1
ATOM 1819 C CA . ASP B 1 65 ? -5.59 7.508 8.234 1 98.56 65 ASP B CA 1
ATOM 1820 C C . ASP B 1 65 ? -4.914 7.965 6.941 1 98.56 65 ASP B C 1
ATOM 1822 O O . ASP B 1 65 ? -3.848 8.578 6.98 1 98.56 65 ASP B O 1
ATOM 1826 N N . LEU B 1 66 ? -5.52 7.621 5.816 1 98.75 66 LEU B N 1
ATOM 1827 C CA . LEU B 1 66 ? -4.984 8.055 4.531 1 98.75 66 LEU B CA 1
ATOM 1828 C C . LEU B 1 66 ? -4.898 9.578 4.465 1 98.75 66 LEU B C 1
ATOM 1830 O O . LEU B 1 66 ? -3.879 10.125 4.043 1 98.75 66 LEU B O 1
ATOM 1834 N N . ALA B 1 67 ? -5.934 10.203 4.867 1 98.81 67 ALA B N 1
ATOM 1835 C CA . ALA B 1 67 ? -5.938 11.664 4.91 1 98.81 67 ALA B CA 1
ATOM 1836 C C . ALA B 1 67 ? -4.836 12.188 5.828 1 98.81 67 ALA B C 1
ATOM 1838 O O . ALA B 1 67 ? -4.152 13.156 5.5 1 98.81 67 ALA B O 1
ATOM 1839 N N . TYR B 1 68 ? -4.691 11.562 6.953 1 98.69 68 TYR B N 1
ATOM 1840 C CA . TYR B 1 68 ? -3.678 11.953 7.926 1 98.69 68 TYR B CA 1
ATOM 1841 C C . TYR B 1 68 ? -2.281 11.875 7.32 1 98.69 68 TYR B C 1
ATOM 1843 O O . TYR B 1 68 ? -1.487 12.812 7.457 1 98.69 68 TYR B O 1
ATOM 1851 N N . TYR B 1 69 ? -2.006 10.766 6.645 1 98.5 69 TYR B N 1
ATOM 1852 C CA . TYR B 1 69 ? -0.719 10.602 5.98 1 98.5 69 TYR B CA 1
ATOM 1853 C C . TYR B 1 69 ? -0.518 11.664 4.906 1 98.5 69 TYR B C 1
ATOM 1855 O O . TYR B 1 69 ? 0.574 12.219 4.777 1 98.5 69 TYR B O 1
ATOM 1863 N N . ALA B 1 70 ? -1.553 11.922 4.121 1 98.69 70 ALA B N 1
ATOM 1864 C CA . ALA B 1 70 ? -1.456 12.914 3.049 1 98.69 70 ALA B CA 1
ATOM 1865 C C . ALA B 1 70 ? -1.143 14.297 3.609 1 98.69 70 ALA B C 1
ATOM 1867 O O . ALA B 1 70 ? -0.24 14.977 3.121 1 98.69 70 ALA B O 1
ATOM 1868 N N . VAL B 1 71 ? -1.829 14.703 4.609 1 98.62 71 VAL B N 1
ATOM 1869 C CA . VAL B 1 71 ? -1.638 16.016 5.215 1 98.62 71 VAL B CA 1
ATOM 1870 C C . VAL B 1 71 ? -0.26 16.094 5.867 1 98.62 71 VAL B C 1
ATOM 1872 O O . VAL B 1 71 ? 0.389 17.141 5.848 1 98.62 71 VAL B O 1
ATOM 1875 N N . GLY B 1 72 ? 0.147 14.961 6.484 1 97.88 72 GLY B N 1
ATOM 1876 C CA . GLY B 1 72 ? 1.496 14.898 7.023 1 97.88 72 GLY B CA 1
ATOM 1877 C C . GLY B 1 72 ? 2.564 15.211 5.988 1 97.88 72 GLY B C 1
ATOM 1878 O O . GLY B 1 72 ? 3.559 15.867 6.297 1 97.88 72 GLY B O 1
ATOM 1879 N N . ALA B 1 73 ? 2.383 14.703 4.805 1 97.62 73 ALA B N 1
ATOM 1880 C CA . ALA B 1 73 ? 3.326 14.977 3.725 1 97.62 73 ALA B CA 1
ATOM 1881 C C . ALA B 1 73 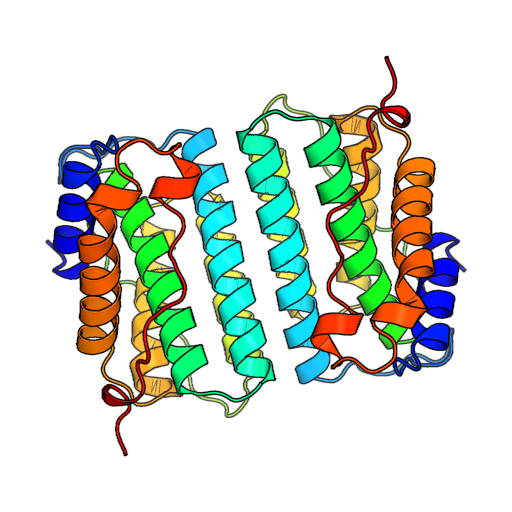? 3.314 16.453 3.344 1 97.62 73 ALA B C 1
ATOM 1883 O O . ALA B 1 73 ? 4.363 17.047 3.072 1 97.62 73 ALA B O 1
ATOM 1884 N N . ILE B 1 74 ? 2.176 17.047 3.311 1 98.25 74 ILE B N 1
ATOM 1885 C CA . ILE B 1 74 ? 2.041 18.469 2.986 1 98.25 74 ILE B CA 1
ATOM 1886 C C . ILE B 1 74 ? 2.766 19.312 4.035 1 98.25 74 ILE B C 1
ATOM 1888 O O . ILE B 1 74 ? 3.439 20.281 3.697 1 98.25 74 ILE B O 1
ATOM 1892 N N . ALA B 1 75 ? 2.625 18.906 5.273 1 97.88 75 ALA B N 1
ATOM 1893 C CA . ALA B 1 75 ? 3.244 19.625 6.383 1 97.88 75 ALA B CA 1
ATOM 1894 C C . ALA B 1 75 ? 4.754 19.734 6.191 1 97.88 75 ALA B C 1
ATOM 1896 O O . ALA B 1 75 ? 5.355 20.766 6.492 1 97.88 75 ALA B O 1
ATOM 1897 N N . LEU B 1 76 ? 5.379 18.703 5.703 1 96.75 76 LEU B N 1
ATOM 1898 C CA . LEU B 1 76 ? 6.828 18.656 5.523 1 96.75 76 LEU B CA 1
ATOM 1899 C C . LEU B 1 76 ? 7.289 19.781 4.59 1 96.75 76 LEU B C 1
ATOM 1901 O O . LEU B 1 76 ? 8.359 20.359 4.789 1 96.75 76 LEU B O 1
ATOM 1905 N N . SER B 1 77 ? 6.488 20.062 3.652 1 96.62 77 SER B N 1
ATOM 1906 C CA . SER B 1 77 ? 6.91 20.953 2.582 1 96.62 77 SER B CA 1
ATOM 1907 C C . SER B 1 77 ? 6.566 22.406 2.914 1 96.62 77 SER B C 1
ATOM 1909 O O . SER B 1 77 ? 6.957 23.328 2.188 1 96.62 77 SER B O 1
ATOM 1911 N N . GLY B 1 78 ? 5.844 22.625 3.969 1 97.12 78 GLY B N 1
ATOM 1912 C CA . GLY B 1 78 ? 5.48 23.984 4.363 1 97.12 78 GLY B CA 1
ATOM 1913 C C . GLY B 1 78 ? 4.301 24.531 3.586 1 97.12 78 GLY B C 1
ATOM 1914 O O . GLY B 1 78 ? 3.914 25.688 3.773 1 97.12 78 GLY B O 1
ATOM 1915 N N . ASN B 1 79 ? 3.713 23.75 2.652 1 97.25 79 ASN B N 1
ATOM 1916 C CA . ASN B 1 79 ? 2.555 24.156 1.863 1 97.25 79 ASN B CA 1
ATOM 1917 C C . ASN B 1 79 ? 1.265 24.062 2.674 1 97.25 79 ASN B C 1
ATOM 1919 O O . ASN B 1 79 ? 1.265 23.547 3.793 1 97.25 79 ASN B O 1
ATOM 1923 N N . ASP B 1 80 ? 0.221 24.609 2.094 1 97.94 80 ASP B N 1
ATOM 1924 C CA . ASP B 1 80 ? -1.118 24.438 2.646 1 97.94 80 ASP B CA 1
ATOM 1925 C C . ASP B 1 80 ? -1.9 23.391 1.861 1 97.94 80 ASP B C 1
ATOM 1927 O O . ASP B 1 80 ? -1.498 23 0.763 1 97.94 80 ASP B O 1
ATOM 1931 N N . VAL B 1 81 ? -2.943 22.906 2.496 1 98.12 81 VAL B N 1
ATOM 1932 C CA . VAL B 1 81 ? -3.848 22.016 1.779 1 98.12 81 VAL B CA 1
ATOM 1933 C C . VAL B 1 81 ? -4.633 22.797 0.733 1 98.12 81 VAL B C 1
ATOM 1935 O O . VAL B 1 81 ? -5.258 23.812 1.053 1 98.12 81 VAL B O 1
ATOM 1938 N N . SER B 1 82 ? -4.539 22.406 -0.5 1 97.56 82 SER B N 1
ATOM 1939 C CA . SER B 1 82 ? -5.32 23.062 -1.55 1 97.56 82 SER B CA 1
ATOM 1940 C C . SER B 1 82 ? -6.648 22.344 -1.773 1 97.56 82 SER B C 1
ATOM 1942 O O . SER B 1 82 ? -6.742 21.125 -1.589 1 97.56 82 SER B O 1
ATOM 1944 N N . ASP B 1 83 ? -7.625 23.125 -2.1 1 95.88 83 ASP B N 1
ATOM 1945 C CA . ASP B 1 83 ? -8.93 22.562 -2.449 1 95.88 83 ASP B CA 1
ATOM 1946 C C . ASP B 1 83 ? -8.906 21.969 -3.859 1 95.88 83 ASP B C 1
ATOM 1948 O O . ASP B 1 83 ? -8.805 22.703 -4.844 1 95.88 83 ASP B O 1
ATOM 1952 N N . GLU B 1 84 ? -8.906 20.656 -3.904 1 96.12 84 GLU B N 1
ATOM 1953 C CA . GLU B 1 84 ? -8.883 19.953 -5.191 1 96.12 84 GLU B CA 1
ATOM 1954 C C . GLU B 1 84 ? -10.234 19.312 -5.492 1 96.12 84 GLU B C 1
ATOM 1956 O O . GLU B 1 84 ? -10.828 18.672 -4.625 1 96.12 84 GLU B O 1
ATOM 1961 N N . PRO B 1 85 ? -10.727 19.516 -6.672 1 91.81 85 PRO B N 1
ATOM 1962 C CA . PRO B 1 85 ? -12.016 18.906 -7.016 1 91.81 85 PRO B CA 1
ATOM 1963 C C . PRO B 1 85 ? -11.977 17.391 -6.98 1 91.81 85 PRO B C 1
ATOM 1965 O O . PRO B 1 85 ? -10.953 16.781 -7.312 1 91.81 85 PRO B O 1
ATOM 1968 N N . VAL B 1 86 ? -13.031 16.766 -6.555 1 91.5 86 VAL B N 1
ATOM 1969 C CA . VAL B 1 86 ? -13.195 15.312 -6.547 1 91.5 86 VAL B CA 1
ATOM 1970 C C . VAL B 1 86 ? -14.281 14.906 -7.551 1 91.5 86 VAL B C 1
ATOM 1972 O O . VAL B 1 86 ? -15.43 15.336 -7.434 1 91.5 86 VAL B O 1
ATOM 1975 N N . ASP B 1 87 ? -13.789 14.203 -8.5 1 84.06 87 ASP B N 1
ATOM 1976 C CA . ASP B 1 87 ? -14.734 13.711 -9.5 1 84.06 87 ASP B CA 1
ATOM 1977 C C . ASP B 1 87 ? -15.141 12.266 -9.219 1 84.06 87 ASP B C 1
ATOM 1979 O O . ASP B 1 87 ? -14.617 11.344 -9.836 1 84.06 87 ASP B O 1
ATOM 1983 N N . TRP B 1 88 ? -15.93 12.047 -8.289 1 84.44 88 TRP B N 1
ATOM 1984 C CA . TRP B 1 88 ? -16.469 10.734 -7.949 1 84.44 88 TRP B CA 1
ATOM 1985 C C . TRP B 1 88 ? -17.953 10.82 -7.621 1 84.44 88 TRP B C 1
ATOM 1987 O O . TRP B 1 88 ? -18.375 11.703 -6.871 1 84.44 88 TRP B O 1
ATOM 1997 N N . ARG B 1 89 ? -18.719 10 -8.344 1 77.69 89 ARG B N 1
ATOM 1998 C CA . ARG B 1 89 ? -20.125 9.82 -8.039 1 77.69 89 ARG B CA 1
ATOM 1999 C C . ARG B 1 89 ? -20.438 8.375 -7.66 1 77.69 89 ARG B C 1
ATOM 2001 O O . ARG B 1 89 ? -19.906 7.445 -8.266 1 77.69 89 ARG B O 1
ATOM 2008 N N . HIS B 1 90 ? -21.188 8.398 -6.688 1 80.69 90 HIS B N 1
ATOM 2009 C CA . HIS B 1 90 ? -21.578 7.074 -6.23 1 80.69 90 HIS B CA 1
ATOM 2010 C C . HIS B 1 90 ? -22.25 6.281 -7.352 1 80.69 90 HIS B C 1
ATOM 2012 O O . HIS B 1 90 ? -23.281 6.695 -7.879 1 80.69 90 HIS B O 1
ATOM 2018 N N . ASP B 1 91 ? -21.594 5.227 -7.711 1 77.75 91 ASP B N 1
ATOM 2019 C CA . ASP B 1 91 ? -22.172 4.398 -8.773 1 77.75 91 ASP B CA 1
ATOM 2020 C C . ASP B 1 91 ? -22.609 3.039 -8.227 1 77.75 91 ASP B C 1
ATOM 2022 O O . ASP B 1 91 ? -22.938 2.137 -9 1 77.75 91 ASP B O 1
ATOM 2026 N N . GLY B 1 92 ? -22.5 2.916 -6.879 1 76.06 92 GLY B N 1
ATOM 2027 C CA . GLY B 1 92 ? -22.953 1.696 -6.23 1 76.06 92 GLY B CA 1
ATOM 2028 C C . GLY B 1 92 ? -21.906 0.607 -6.199 1 76.06 92 GLY B C 1
ATOM 2029 O O . GLY B 1 92 ? -22.125 -0.469 -5.645 1 76.06 92 GLY B O 1
ATOM 2030 N N . PHE B 1 93 ? -20.734 0.866 -6.688 1 84 93 PHE B N 1
ATOM 2031 C CA . PHE B 1 93 ? -19.719 -0.166 -6.766 1 84 93 PHE B CA 1
ATOM 2032 C C . PHE B 1 93 ? -18.516 0.19 -5.883 1 84 93 PHE B C 1
ATOM 2034 O O . PHE B 1 93 ? -17.906 1.243 -6.055 1 84 93 PHE B O 1
ATOM 2041 N N . VAL B 1 94 ? -18.297 -0.738 -5.008 1 89.69 94 VAL B N 1
ATOM 2042 C CA . VAL B 1 94 ? -17.172 -0.54 -4.094 1 89.69 94 VAL B CA 1
ATOM 2043 C C . VAL B 1 94 ? -15.859 -0.579 -4.871 1 89.69 94 VAL B C 1
ATOM 2045 O O . VAL B 1 94 ? -14.859 0.012 -4.445 1 89.69 94 VAL B O 1
ATOM 2048 N N . LEU B 1 95 ? -15.852 -1.222 -5.996 1 93.25 95 LEU B N 1
ATOM 2049 C CA . LEU B 1 95 ? -14.664 -1.304 -6.84 1 93.25 95 LEU B CA 1
ATOM 2050 C C . LEU B 1 95 ? -14.25 0.08 -7.328 1 93.25 95 LEU B C 1
ATOM 2052 O O . LEU B 1 95 ? -13.062 0.366 -7.453 1 93.25 95 LEU B O 1
ATOM 2056 N N . SER B 1 96 ? -15.18 0.921 -7.586 1 93.44 96 SER B N 1
ATOM 2057 C CA . SER B 1 96 ? -14.875 2.268 -8.062 1 93.44 96 SER B CA 1
ATOM 2058 C C . SER B 1 96 ? -14.164 3.084 -6.992 1 93.44 96 SER B C 1
ATOM 2060 O O . SER B 1 96 ? -13.305 3.91 -7.309 1 93.44 96 SER B O 1
ATOM 2062 N N . VAL B 1 97 ? -14.539 2.883 -5.746 1 94.94 97 VAL B N 1
ATOM 2063 C CA . VAL B 1 97 ? -13.883 3.564 -4.629 1 94.94 97 VAL B CA 1
ATOM 2064 C C . VAL B 1 97 ? -12.422 3.135 -4.543 1 94.94 97 VAL B C 1
ATOM 2066 O O . VAL B 1 97 ? -11.523 3.977 -4.453 1 94.94 97 VAL B O 1
ATOM 2069 N N . MET B 1 98 ? -12.203 1.865 -4.621 1 96.75 98 MET B N 1
ATOM 2070 C CA . MET B 1 98 ? -10.844 1.337 -4.562 1 96.75 98 MET B CA 1
ATOM 2071 C C . MET B 1 98 ? -10.008 1.849 -5.73 1 96.75 98 MET B C 1
ATOM 2073 O O . MET B 1 98 ? -8.859 2.256 -5.547 1 96.75 98 MET B O 1
ATOM 2077 N N . THR B 1 99 ? -10.617 1.843 -6.91 1 96.81 99 THR B N 1
ATOM 2078 C CA . THR B 1 99 ? -9.914 2.287 -8.109 1 96.81 99 THR B CA 1
ATOM 2079 C C . THR B 1 99 ? -9.508 3.752 -7.984 1 96.81 99 THR B C 1
ATOM 2081 O O . THR B 1 99 ? -8.367 4.113 -8.305 1 96.81 99 THR B O 1
ATOM 2084 N N . LEU B 1 100 ? -10.352 4.547 -7.488 1 96.31 100 LEU B N 1
ATOM 2085 C CA . LEU B 1 100 ? -10.086 5.973 -7.336 1 96.31 100 LEU B CA 1
ATOM 2086 C C . LEU B 1 100 ? -9.008 6.215 -6.285 1 96.31 100 LEU B C 1
ATOM 2088 O O . LEU B 1 100 ? -8.078 6.996 -6.512 1 96.31 100 LEU B O 1
ATOM 2092 N N . LEU B 1 101 ? -9.156 5.543 -5.172 1 97.88 101 LEU B N 1
ATOM 2093 C CA . LEU B 1 101 ? -8.172 5.695 -4.109 1 97.88 101 LEU B CA 1
ATOM 2094 C C . LEU B 1 101 ? -6.793 5.238 -4.578 1 97.88 101 LEU B C 1
ATOM 2096 O O . LEU B 1 101 ? -5.793 5.918 -4.336 1 97.88 101 LEU B O 1
ATOM 2100 N N . SER B 1 102 ? -6.734 4.078 -5.246 1 98.25 102 SER B N 1
ATOM 2101 C CA . SER B 1 102 ? -5.473 3.57 -5.773 1 98.25 102 SER B CA 1
ATOM 2102 C C . SER B 1 102 ? -4.816 4.578 -6.711 1 98.25 102 SER B C 1
ATOM 2104 O O . SER B 1 102 ? -3.609 4.824 -6.617 1 98.25 102 SER B O 1
ATOM 2106 N N . LYS B 1 103 ? -5.562 5.168 -7.555 1 97.62 103 LYS B N 1
ATOM 2107 C CA . LYS B 1 103 ? -5.07 6.148 -8.516 1 97.62 103 LYS B CA 1
ATOM 2108 C C . LYS B 1 103 ? -4.5 7.375 -7.805 1 97.62 103 LYS B C 1
ATOM 2110 O O . LYS B 1 103 ? -3.408 7.84 -8.141 1 97.62 103 LYS B O 1
ATOM 2115 N N . GLU B 1 104 ? -5.238 7.914 -6.879 1 98.25 104 GLU B N 1
ATOM 2116 C CA . GLU B 1 104 ? -4.781 9.109 -6.184 1 98.25 104 GLU B CA 1
ATOM 2117 C C . GLU B 1 104 ? -3.541 8.82 -5.344 1 98.25 104 GLU B C 1
ATOM 2119 O O . GLU B 1 104 ? -2.658 9.672 -5.219 1 98.25 104 GLU B O 1
ATOM 2124 N N . ILE B 1 105 ? -3.498 7.637 -4.684 1 98.75 105 ILE B N 1
ATOM 2125 C CA . ILE B 1 105 ? -2.301 7.25 -3.947 1 98.75 105 ILE B CA 1
ATOM 2126 C C . ILE B 1 105 ? -1.104 7.203 -4.895 1 98.75 105 ILE B C 1
ATOM 2128 O O . ILE B 1 105 ? -0.025 7.703 -4.566 1 98.75 105 ILE B O 1
ATOM 2132 N N . ASP B 1 106 ? -1.305 6.664 -6.066 1 98.62 106 ASP B N 1
ATOM 2133 C CA . ASP B 1 106 ? -0.226 6.598 -7.047 1 98.62 106 ASP B CA 1
ATOM 2134 C C . ASP B 1 106 ? 0.231 7.996 -7.453 1 98.62 106 ASP B C 1
ATOM 2136 O O . ASP B 1 106 ? 1.429 8.242 -7.613 1 98.62 106 ASP B O 1
ATOM 2140 N N . ARG B 1 107 ? -0.627 8.914 -7.645 1 98.19 107 ARG B N 1
ATOM 2141 C CA . ARG B 1 107 ? -0.288 10.273 -8.055 1 98.19 107 ARG B CA 1
ATOM 2142 C C . ARG B 1 107 ? 0.609 10.953 -7.023 1 98.19 107 ARG B C 1
ATOM 2144 O O . ARG B 1 107 ? 1.4 11.828 -7.363 1 98.19 107 ARG B O 1
ATOM 2151 N N . CYS B 1 108 ? 0.552 10.523 -5.855 1 98.44 108 CYS B N 1
ATOM 2152 C CA . CYS B 1 108 ? 1.307 11.141 -4.773 1 98.44 108 CYS B CA 1
ATOM 2153 C C . CYS B 1 108 ? 2.781 10.758 -4.848 1 98.44 108 CYS B C 1
ATOM 2155 O O . CYS B 1 108 ? 3.621 11.375 -4.191 1 98.44 108 CYS B O 1
ATOM 2157 N N . LYS B 1 109 ? 3.152 9.852 -5.727 1 97.38 109 LYS B N 1
ATOM 2158 C CA . LYS B 1 109 ? 4.504 9.305 -5.773 1 97.38 109 LYS B CA 1
ATOM 2159 C C . LYS B 1 109 ? 5.512 10.359 -6.219 1 97.38 109 LYS B C 1
ATOM 2161 O O . LYS B 1 109 ? 6.723 10.156 -6.105 1 97.38 109 LYS B O 1
ATOM 2166 N N . ASP B 1 110 ? 5.055 11.484 -6.723 1 95.94 110 ASP B N 1
ATOM 2167 C CA . ASP B 1 110 ? 5.973 12.508 -7.215 1 95.94 110 ASP B CA 1
ATOM 2168 C C . ASP B 1 110 ? 6.289 13.523 -6.121 1 95.94 110 ASP B C 1
ATOM 2170 O O . ASP B 1 110 ? 7.125 14.414 -6.316 1 95.94 110 ASP B O 1
ATOM 2174 N N . GLY B 1 111 ? 5.605 13.484 -5.031 1 96.88 111 GLY B N 1
ATOM 2175 C CA . GLY B 1 111 ? 5.895 14.352 -3.9 1 96.88 111 GLY B CA 1
ATOM 2176 C C . GLY B 1 111 ? 5.262 15.719 -4.02 1 96.88 111 GLY B C 1
ATOM 2177 O O . GLY B 1 111 ? 5.527 16.609 -3.207 1 96.88 111 GLY B O 1
ATOM 2178 N N . ASP B 1 112 ? 4.402 15.938 -5.02 1 97.44 112 ASP B N 1
ATOM 2179 C CA . ASP B 1 112 ? 3.736 17.219 -5.215 1 97.44 112 ASP B CA 1
ATOM 2180 C C . ASP B 1 112 ? 2.633 17.422 -4.18 1 97.44 112 ASP B C 1
ATOM 2182 O O . ASP B 1 112 ? 1.679 16.656 -4.117 1 97.44 112 ASP B O 1
ATOM 2186 N N . PRO B 1 113 ? 2.701 18.5 -3.414 1 97.62 113 PRO B N 1
ATOM 2187 C CA . PRO B 1 113 ? 1.683 18.781 -2.396 1 97.62 113 PRO B CA 1
ATOM 2188 C C . PRO B 1 113 ? 0.272 18.844 -2.979 1 97.62 113 PRO B C 1
ATOM 2190 O O . PRO B 1 113 ? -0.699 18.516 -2.287 1 97.62 113 PRO B O 1
ATOM 2193 N N . LYS B 1 114 ? 0.145 19.188 -4.207 1 97.81 114 LYS B N 1
ATOM 2194 C CA . LYS B 1 114 ? -1.167 19.234 -4.844 1 97.81 114 LYS B CA 1
ATOM 2195 C C . LYS B 1 114 ? -1.794 17.844 -4.906 1 97.81 114 LYS B C 1
ATOM 2197 O O . LYS B 1 114 ? -3.004 17.688 -4.723 1 97.81 114 LYS B O 1
ATOM 2202 N N . ASN B 1 115 ? -0.992 16.875 -5.207 1 98.5 115 ASN B N 1
ATOM 2203 C CA . ASN B 1 115 ? -1.488 15.508 -5.277 1 98.5 115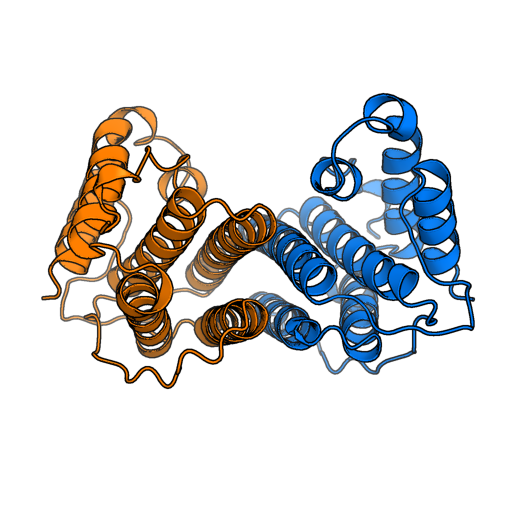 ASN B CA 1
ATOM 2204 C C . ASN B 1 115 ? -1.861 14.977 -3.896 1 98.5 115 ASN B C 1
ATOM 2206 O O . ASN B 1 115 ? -2.85 14.258 -3.75 1 98.5 115 ASN B O 1
ATOM 2210 N N . TYR B 1 116 ? -1.098 15.344 -2.877 1 98.56 116 TYR B N 1
ATOM 2211 C CA . TYR B 1 116 ? -1.473 15 -1.51 1 98.56 116 TYR B CA 1
ATOM 2212 C C . TYR B 1 116 ? -2.793 15.656 -1.126 1 98.56 116 TYR B C 1
ATOM 2214 O O . TYR B 1 116 ? -3.635 15.031 -0.471 1 98.56 116 TYR B O 1
ATOM 2222 N N . SER B 1 117 ? -2.955 16.875 -1.534 1 98.75 117 SER B N 1
ATOM 2223 C CA . SER B 1 117 ? -4.207 17.578 -1.27 1 98.75 117 SER B CA 1
ATOM 2224 C C . SER B 1 117 ? -5.383 16.891 -1.95 1 98.75 117 SER B C 1
ATOM 2226 O O . SER B 1 117 ? -6.461 16.766 -1.366 1 98.75 117 SER B O 1
ATOM 2228 N N . ALA B 1 118 ? -5.188 16.469 -3.176 1 98.62 118 ALA B N 1
ATOM 2229 C CA . ALA B 1 118 ? -6.238 15.766 -3.902 1 98.62 118 ALA B CA 1
ATOM 2230 C C . ALA B 1 118 ? -6.664 14.5 -3.164 1 98.62 118 ALA B C 1
ATOM 2232 O O . ALA B 1 118 ? -7.855 14.203 -3.062 1 98.62 118 ALA B O 1
ATOM 2233 N N . LEU B 1 119 ? -5.723 13.758 -2.674 1 98.69 119 LEU B N 1
ATOM 2234 C CA . LEU B 1 119 ? -6.031 12.555 -1.9 1 98.69 119 LEU B CA 1
ATOM 2235 C C . LEU B 1 119 ? -6.801 12.914 -0.633 1 98.69 119 LEU B C 1
ATOM 2237 O O . LEU B 1 119 ? -7.789 12.258 -0.297 1 98.69 119 LEU B O 1
ATOM 2241 N N . TYR B 1 120 ? -6.34 13.945 0.082 1 98.75 120 TYR B N 1
ATOM 2242 C CA . TYR B 1 120 ? -7.031 14.43 1.271 1 98.75 120 TYR B CA 1
ATOM 2243 C C . TYR B 1 120 ? -8.484 14.766 0.955 1 98.75 120 TYR B C 1
ATOM 2245 O O . TYR B 1 120 ? -9.398 14.336 1.66 1 98.75 120 TYR B O 1
ATOM 2253 N N . CYS B 1 121 ? -8.703 15.508 -0.095 1 98.62 121 CYS B N 1
ATOM 2254 C CA . CYS B 1 121 ? -10.047 15.922 -0.499 1 98.62 121 CYS B CA 1
ATOM 2255 C C . CYS B 1 121 ? -10.898 14.711 -0.866 1 98.62 121 CYS B C 1
ATOM 2257 O O . CYS B 1 121 ? -12.086 14.664 -0.541 1 98.62 121 CYS B O 1
ATOM 2259 N N . LEU B 1 122 ? -10.328 13.781 -1.543 1 98.25 122 LEU B N 1
ATOM 2260 C CA . LEU B 1 122 ? -11.047 12.57 -1.902 1 98.25 122 LEU B CA 1
ATOM 2261 C C . LEU B 1 122 ? -11.492 11.812 -0.655 1 98.25 122 LEU B C 1
ATOM 2263 O O . LEU B 1 122 ? -12.641 11.375 -0.568 1 98.25 122 LEU B O 1
ATOM 2267 N N . CYS B 1 123 ? -10.578 11.664 0.298 1 98.38 123 CYS B N 1
ATOM 2268 C CA . CYS B 1 123 ? -10.906 10.953 1.53 1 98.38 123 CYS B CA 1
ATOM 2269 C C . CYS B 1 123 ? -12.039 11.648 2.271 1 98.38 123 CYS B C 1
ATOM 2271 O O . CYS B 1 123 ? -12.969 10.992 2.748 1 98.38 123 CYS B O 1
ATOM 2273 N N . ALA B 1 124 ? -11.969 12.945 2.365 1 98.12 124 ALA B N 1
ATOM 2274 C CA . ALA B 1 124 ? -13.031 13.719 2.998 1 98.12 124 ALA B CA 1
ATOM 2275 C C . ALA B 1 124 ? -14.359 13.516 2.273 1 98.12 124 ALA B C 1
ATOM 2277 O O . ALA B 1 124 ? -15.391 13.281 2.908 1 98.12 124 ALA B O 1
ATOM 2278 N N . HIS B 1 125 ? -14.281 13.57 0.977 1 97.25 125 HIS B N 1
ATOM 2279 C CA . HIS B 1 125 ? -15.477 13.422 0.158 1 97.25 125 HIS B CA 1
ATOM 2280 C C . HIS B 1 125 ? -16.094 12.039 0.333 1 97.25 125 HIS B C 1
ATOM 2282 O O . HIS B 1 125 ? -17.312 11.914 0.527 1 97.25 125 HIS B O 1
ATOM 2288 N N . LEU B 1 126 ? -15.336 11 0.222 1 97 126 LEU B N 1
ATOM 2289 C CA . LEU B 1 126 ? -15.828 9.633 0.354 1 97 126 LEU B CA 1
ATOM 2290 C C . LEU B 1 126 ? -16.406 9.398 1.744 1 97 126 LEU B C 1
ATOM 2292 O O . LEU B 1 126 ? -17.406 8.688 1.892 1 97 126 LEU B O 1
ATOM 2296 N N . THR B 1 127 ? -15.758 9.961 2.771 1 97.19 127 THR B N 1
ATOM 2297 C CA . THR B 1 127 ? -16.281 9.836 4.129 1 97.19 127 THR B CA 1
ATOM 2298 C C . THR B 1 127 ? -17.688 10.391 4.223 1 97.19 127 THR B C 1
ATOM 2300 O O . THR B 1 127 ? -18.578 9.758 4.812 1 97.19 127 THR B O 1
ATOM 2303 N N . LYS B 1 128 ? -17.906 11.445 3.609 1 95 128 LYS B N 1
ATOM 2304 C CA . LYS B 1 128 ? -19.219 12.094 3.668 1 95 128 LYS B CA 1
ATOM 2305 C C . LYS B 1 128 ? -20.203 11.43 2.717 1 95 128 LYS B C 1
ATOM 2307 O O . LYS B 1 128 ? -21.297 11.023 3.129 1 95 128 LYS B O 1
ATOM 2312 N N . ALA B 1 129 ? -19.781 11.242 1.486 1 92 129 ALA B N 1
ATOM 2313 C CA . ALA B 1 129 ? -20.703 10.852 0.419 1 92 129 ALA B CA 1
ATOM 2314 C C . ALA B 1 129 ? -20.875 9.336 0.371 1 92 129 ALA B C 1
ATOM 2316 O O . ALA B 1 129 ? -21.938 8.844 -0.023 1 92 129 ALA B O 1
ATOM 2317 N N . PHE B 1 130 ? -19.906 8.602 0.684 1 92.38 130 PHE B N 1
ATOM 2318 C CA . PHE B 1 130 ? -19.953 7.148 0.605 1 92.38 130 PHE B CA 1
ATOM 2319 C C . PHE B 1 130 ? -20.312 6.543 1.954 1 92.38 130 PHE B C 1
ATOM 2321 O O . PHE B 1 130 ? -21.156 5.652 2.031 1 92.38 130 PHE B O 1
ATOM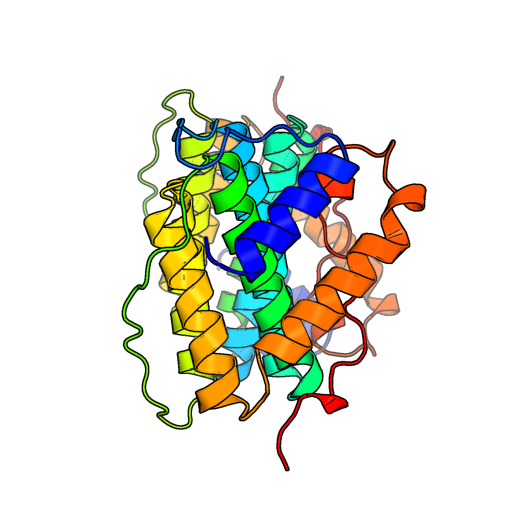 2328 N N . LEU B 1 131 ? -19.781 7.062 3.014 1 94.5 131 LEU B N 1
ATOM 2329 C CA . LEU B 1 131 ? -19.969 6.441 4.32 1 94.5 131 LEU B CA 1
ATOM 2330 C C . LEU B 1 131 ? -21.031 7.18 5.125 1 94.5 131 LEU B C 1
ATOM 2332 O O . LEU B 1 131 ? -21.516 6.672 6.137 1 94.5 131 LEU B O 1
ATOM 2336 N N . ASN B 1 132 ? -21.375 8.406 4.648 1 95.56 132 ASN B N 1
ATOM 2337 C CA . ASN B 1 132 ? -22.266 9.234 5.449 1 95.56 132 ASN B CA 1
ATOM 2338 C C . ASN B 1 132 ? -21.766 9.367 6.887 1 95.56 132 ASN B C 1
ATOM 2340 O O . ASN B 1 132 ? -22.484 9.047 7.832 1 95.56 132 ASN B O 1
ATOM 2344 N N . ALA B 1 133 ? -20.578 9.891 7.012 1 97.69 133 ALA B N 1
ATOM 2345 C CA . ALA B 1 133 ? -19.906 9.984 8.312 1 97.69 133 ALA B CA 1
ATOM 2346 C C . ALA B 1 133 ? -19.312 11.375 8.523 1 97.69 133 ALA B C 1
ATOM 2348 O O . ALA B 1 133 ? -19.156 12.141 7.574 1 97.69 133 ALA B O 1
ATOM 2349 N N . ASP B 1 134 ? -19.031 11.734 9.727 1 98.31 134 ASP B N 1
ATOM 2350 C CA . ASP B 1 134 ? -18.406 12.992 10.141 1 98.31 134 ASP B CA 1
ATOM 2351 C C . ASP B 1 134 ? -16.891 12.93 9.992 1 98.31 134 ASP B C 1
ATOM 2353 O O . ASP B 1 134 ? -16.188 12.477 10.898 1 98.31 134 ASP B O 1
ATOM 2357 N N . PHE B 1 135 ? -16.391 13.422 8.961 1 98.25 135 PHE B N 1
ATOM 2358 C CA . PHE B 1 135 ? -14.977 13.359 8.648 1 98.25 135 PHE B CA 1
ATOM 2359 C C . PHE B 1 135 ? -14.164 14.133 9.688 1 98.25 135 PHE B C 1
ATOM 2361 O O . PHE B 1 135 ? -13.133 13.648 10.156 1 98.25 135 PHE B O 1
ATOM 2368 N N . ASN B 1 136 ? -14.578 15.312 10.023 1 98.31 136 ASN B N 1
ATOM 2369 C CA . ASN B 1 136 ? -13.852 16.156 10.977 1 98.31 136 ASN B CA 1
ATOM 2370 C C . ASN B 1 136 ? -13.75 15.484 12.344 1 98.31 136 ASN B C 1
ATOM 2372 O O . ASN B 1 136 ? -12.688 15.477 12.961 1 98.31 136 ASN B O 1
ATOM 2376 N N . GLY B 1 137 ? -14.883 14.977 12.766 1 98.25 137 GLY B N 1
ATOM 2377 C CA . GLY B 1 137 ? -14.875 14.281 14.047 1 98.25 137 GLY B CA 1
ATOM 2378 C C . GLY B 1 137 ? -13.961 13.078 14.055 1 98.25 137 GLY B C 1
ATOM 2379 O O . GLY B 1 137 ? -13.188 12.883 15 1 98.25 137 GLY B O 1
ATOM 2380 N N . ALA B 1 138 ? -14.016 12.273 13.031 1 98.56 138 ALA B N 1
ATOM 2381 C CA . ALA B 1 138 ? -13.156 11.094 12.914 1 98.56 138 ALA B CA 1
ATOM 2382 C C . ALA B 1 138 ? -11.68 11.484 12.922 1 98.56 138 ALA B C 1
ATOM 2384 O O . ALA B 1 138 ? -10.875 10.875 13.625 1 98.56 138 ALA B O 1
ATOM 2385 N N . PHE B 1 139 ? -11.289 12.508 12.141 1 98.69 139 PHE B N 1
ATOM 2386 C CA . PHE B 1 139 ? -9.906 12.969 12.047 1 98.69 139 PHE B CA 1
ATOM 2387 C C . PHE B 1 139 ? -9.398 13.43 13.406 1 98.69 139 PHE B C 1
ATOM 2389 O O . PHE B 1 139 ? -8.281 13.07 13.805 1 98.69 139 PHE B O 1
ATOM 2396 N N . GLN B 1 140 ? -10.234 14.172 14.094 1 98.06 140 GLN B N 1
ATOM 2397 C CA . GLN B 1 140 ? -9.852 14.672 15.414 1 98.06 140 GLN B CA 1
ATOM 2398 C C . GLN B 1 140 ? -9.648 13.523 16.406 1 98.06 140 GLN B C 1
ATOM 2400 O O . GLN B 1 140 ? -8.742 13.57 17.234 1 98.06 140 GLN B O 1
ATOM 2405 N N . CYS B 1 141 ? -10.484 12.57 16.312 1 98.31 141 CYS B N 1
ATOM 2406 C CA . CYS B 1 141 ? -10.367 11.414 17.188 1 98.31 141 CYS B CA 1
ATOM 2407 C C . CYS B 1 141 ? -9.055 10.672 16.938 1 98.31 141 CYS B C 1
ATOM 2409 O O . CYS B 1 141 ? -8.336 10.352 17.891 1 98.31 141 CYS B O 1
ATOM 2411 N N . VAL B 1 142 ? -8.734 10.422 15.688 1 98.06 142 VAL B N 1
ATOM 2412 C CA . VAL B 1 142 ? -7.484 9.766 15.32 1 98.06 142 VAL B CA 1
ATOM 2413 C C . VAL B 1 142 ? -6.301 10.617 15.773 1 98.06 142 VAL B C 1
ATOM 2415 O O . VAL B 1 142 ? -5.332 10.094 16.328 1 98.06 142 VAL B O 1
ATOM 2418 N N . HIS B 1 143 ? -6.375 11.891 15.578 1 98.38 143 HIS B N 1
ATOM 2419 C CA . HIS B 1 143 ? -5.309 12.797 15.992 1 98.38 143 HIS B CA 1
ATOM 2420 C C . HIS B 1 143 ? -5.102 12.758 17.5 1 98.38 143 HIS B C 1
ATOM 2422 O O . HIS B 1 143 ? -3.965 12.695 17.984 1 98.38 143 HIS B O 1
ATOM 2428 N N . ALA B 1 144 ? -6.184 12.805 18.219 1 97.94 144 ALA B N 1
ATOM 2429 C CA . ALA B 1 144 ? -6.102 12.742 19.672 1 97.94 144 ALA B CA 1
ATOM 2430 C C . ALA B 1 144 ? -5.434 11.453 20.125 1 97.94 144 ALA B C 1
ATOM 2432 O O . ALA B 1 144 ? -4.645 11.453 21.078 1 97.94 144 ALA B O 1
ATOM 2433 N N . ASN B 1 145 ? -5.809 10.375 19.484 1 97.56 145 ASN B N 1
ATOM 2434 C CA . ASN B 1 145 ? -5.191 9.078 19.781 1 97.56 145 ASN B CA 1
ATOM 2435 C C . ASN B 1 145 ? -3.684 9.117 19.531 1 97.56 145 ASN B C 1
ATOM 2437 O O . ASN B 1 145 ? -2.92 8.531 20.312 1 97.56 145 ASN B O 1
ATOM 2441 N N . ASN B 1 146 ? -3.244 9.758 18.484 1 97.06 146 ASN B N 1
ATOM 2442 C CA . ASN B 1 146 ? -1.824 9.891 18.188 1 97.06 146 ASN B CA 1
ATOM 2443 C C . ASN B 1 146 ? -1.114 10.781 19.203 1 97.06 146 ASN B C 1
ATOM 2445 O O . ASN B 1 146 ? -0.014 10.453 19.656 1 97.06 146 ASN B O 1
ATOM 2449 N N . MET B 1 147 ? -1.744 11.852 19.562 1 97.44 147 MET B N 1
ATOM 2450 C CA . MET B 1 147 ? -1.176 12.758 20.562 1 97.44 147 MET B CA 1
ATOM 2451 C C . MET B 1 147 ? -0.995 12.062 21.906 1 97.44 147 MET B C 1
ATOM 2453 O O . MET B 1 147 ? -0.024 12.32 22.609 1 97.44 147 MET B O 1
ATOM 2457 N N . ALA B 1 148 ? -1.853 11.188 22.203 1 96.69 148 ALA B N 1
ATOM 2458 C CA . ALA B 1 148 ? -1.81 10.477 23.484 1 96.69 148 ALA B CA 1
ATOM 2459 C C . ALA B 1 148 ? -0.627 9.516 23.531 1 96.69 148 ALA B C 1
ATOM 2461 O O . ALA B 1 148 ? -0.18 9.133 24.625 1 96.69 148 ALA B O 1
ATOM 2462 N N . ARG B 1 149 ? -0.111 9.203 22.406 1 95.81 149 ARG B N 1
ATOM 2463 C CA . ARG B 1 149 ? 0.942 8.195 22.375 1 95.81 149 ARG B CA 1
ATOM 2464 C C . ARG B 1 149 ? 2.314 8.836 22.219 1 95.81 149 ARG B C 1
ATOM 2466 O O . ARG B 1 149 ? 3.32 8.141 22.062 1 95.81 149 ARG B O 1
ATOM 2473 N N . LEU B 1 150 ? 2.463 10.039 22.297 1 96.44 150 LEU B N 1
ATOM 2474 C CA . LEU B 1 150 ? 3.678 10.789 22 1 96.44 150 LEU B CA 1
ATOM 2475 C C . LEU B 1 150 ? 4.844 10.305 22.844 1 96.44 150 LEU B C 1
ATOM 2477 O O . LEU B 1 150 ? 5.93 10.047 22.328 1 96.44 150 LEU B O 1
ATOM 2481 N N . ASN B 1 151 ? 4.586 10.148 24.078 1 95.31 151 ASN B N 1
ATOM 2482 C CA . ASN B 1 151 ? 5.652 9.797 25.016 1 95.31 151 ASN B CA 1
ATOM 2483 C C . ASN B 1 151 ? 6.211 8.406 24.719 1 95.31 151 ASN B C 1
ATOM 2485 O O . ASN B 1 151 ? 7.402 8.156 24.922 1 95.31 151 ASN B O 1
ATOM 2489 N N . ALA B 1 152 ? 5.363 7.625 24.188 1 95.81 152 ALA B N 1
ATOM 2490 C CA . ALA B 1 152 ? 5.77 6.246 23.906 1 95.81 152 ALA B CA 1
ATOM 2491 C C . ALA B 1 152 ? 6.656 6.168 22.672 1 95.81 152 ALA B C 1
ATOM 2493 O O . ALA B 1 152 ? 7.414 5.211 22.5 1 95.81 152 ALA B O 1
ATOM 2494 N N . ILE B 1 153 ? 6.66 7.258 21.844 1 96.56 153 ILE B N 1
ATOM 2495 C CA . ILE B 1 153 ? 7.328 7.074 20.562 1 96.56 153 ILE B CA 1
ATOM 2496 C C . ILE B 1 153 ? 8.305 8.227 20.312 1 96.56 153 ILE B C 1
ATOM 2498 O O . ILE B 1 153 ? 8.969 8.273 19.281 1 96.56 153 ILE B O 1
ATOM 2502 N N . LYS B 1 154 ? 8.445 9.109 21.172 1 94.25 154 LYS B N 1
ATOM 2503 C CA . LYS B 1 154 ? 9.234 10.328 20.969 1 94.25 154 LYS B CA 1
ATOM 2504 C C . LYS B 1 154 ? 10.68 10 20.625 1 94.25 154 LYS B C 1
ATOM 2506 O O . LYS B 1 154 ? 11.32 10.719 19.859 1 94.25 154 LYS B O 1
ATOM 2511 N N . ASN B 1 155 ? 11.203 8.844 21.109 1 94.25 155 ASN B N 1
ATOM 2512 C CA . ASN B 1 155 ? 12.594 8.492 20.875 1 94.25 155 ASN B CA 1
ATOM 2513 C C . ASN B 1 155 ? 12.727 7.355 19.875 1 94.25 155 ASN B C 1
ATOM 2515 O O . ASN B 1 155 ? 13.812 6.809 19.688 1 94.25 155 ASN B O 1
ATOM 2519 N N . ALA B 1 156 ? 11.641 7.059 19.266 1 94.75 156 ALA B N 1
ATOM 2520 C CA . ALA B 1 156 ? 11.68 6.004 18.25 1 94.75 156 ALA B CA 1
ATOM 2521 C C . ALA B 1 156 ? 12.242 6.531 16.938 1 94.75 156 ALA B C 1
ATOM 2523 O O . ALA B 1 156 ? 12.492 7.73 16.797 1 94.75 156 ALA B O 1
ATOM 2524 N N . ASP B 1 157 ? 12.484 5.57 16.062 1 93.94 157 ASP B N 1
ATOM 2525 C CA . ASP B 1 157 ? 12.953 5.992 14.75 1 93.94 157 ASP B CA 1
ATOM 2526 C C . ASP B 1 157 ? 11.852 6.711 13.977 1 93.94 157 ASP B C 1
ATOM 2528 O O . ASP B 1 157 ? 10.68 6.648 14.352 1 93.94 157 ASP B O 1
ATOM 2532 N N . ARG B 1 158 ? 12.195 7.355 12.945 1 93.44 158 ARG B N 1
ATOM 2533 C CA . ARG B 1 158 ? 11.305 8.234 12.195 1 93.44 158 ARG B CA 1
ATOM 2534 C C . ARG B 1 158 ? 10.109 7.469 11.641 1 93.44 158 ARG B C 1
ATOM 2536 O O . ARG B 1 158 ? 8.984 7.961 11.672 1 93.44 158 ARG B O 1
ATOM 2543 N N . LEU B 1 159 ? 10.375 6.309 11.086 1 94.62 159 LEU B N 1
ATOM 2544 C CA . LEU B 1 159 ? 9.281 5.496 10.555 1 94.62 159 LEU B CA 1
ATOM 2545 C C . LEU B 1 159 ? 8.25 5.203 11.633 1 94.62 159 LEU B C 1
ATOM 2547 O O . LEU B 1 159 ? 7.047 5.371 11.406 1 94.62 159 LEU B O 1
ATOM 2551 N N . THR B 1 160 ? 8.711 4.789 12.758 1 95.12 160 THR B N 1
ATOM 2552 C CA . THR B 1 160 ? 7.828 4.477 13.883 1 95.12 160 THR B CA 1
ATOM 2553 C C . THR B 1 160 ? 7.051 5.719 14.312 1 95.12 160 THR B C 1
ATOM 2555 O O . THR B 1 160 ? 5.867 5.629 14.641 1 95.12 160 THR B O 1
ATOM 2558 N N . GLN B 1 161 ? 7.668 6.844 14.297 1 96.12 161 GLN B N 1
ATOM 2559 C CA . GLN B 1 161 ? 7.031 8.102 14.672 1 96.12 161 GLN B CA 1
ATOM 2560 C C . GLN B 1 161 ? 5.887 8.445 13.727 1 96.12 161 GLN B C 1
ATOM 2562 O O . GLN B 1 161 ? 4.887 9.039 14.133 1 96.12 161 GLN B O 1
ATOM 2567 N N . LEU B 1 162 ? 6.012 8.016 12.461 1 95.81 162 LEU B N 1
ATOM 2568 C CA . LEU B 1 162 ? 5.062 8.453 11.445 1 95.81 162 LEU B CA 1
ATOM 2569 C C . LEU B 1 162 ? 3.979 7.402 11.219 1 95.81 162 LEU B C 1
ATOM 2571 O O . LEU B 1 162 ? 2.922 7.703 10.656 1 95.81 162 LEU B O 1
ATOM 2575 N N . GLN B 1 163 ? 4.262 6.172 11.516 1 96 163 GLN B N 1
ATOM 2576 C CA . GLN B 1 163 ? 3.271 5.109 11.383 1 96 163 GLN B CA 1
ATOM 2577 C C . GLN B 1 163 ? 2.135 5.289 12.391 1 96 163 GLN B C 1
ATOM 2579 O O . GLN B 1 163 ? 2.379 5.48 13.578 1 96 163 GLN B O 1
ATOM 2584 N N . LEU B 1 164 ? 0.972 5.199 11.828 1 95.69 164 LEU B N 1
ATOM 2585 C CA . LEU B 1 164 ? -0.184 5.355 12.703 1 95.69 164 LEU B CA 1
ATOM 2586 C C . LEU B 1 164 ? -0.531 4.039 13.383 1 95.69 164 LEU B C 1
ATOM 2588 O O . LEU B 1 164 ? -0.497 2.979 12.758 1 95.69 164 LEU B O 1
ATOM 2592 N N . PRO B 1 165 ? -0.833 4.148 14.672 1 94.5 165 PRO B N 1
ATOM 2593 C CA . PRO B 1 165 ? -1.369 2.957 15.336 1 94.5 165 PRO B CA 1
ATOM 2594 C C . PRO B 1 165 ? -2.762 2.582 14.836 1 94.5 165 PRO B C 1
ATOM 2596 O O . PRO B 1 165 ? -3.344 3.303 14.016 1 94.5 165 PRO B O 1
ATOM 2599 N N . LYS B 1 166 ? -3.203 1.433 15.312 1 93.06 166 LYS B N 1
ATOM 2600 C CA . LYS B 1 166 ? -4.582 1.068 14.992 1 93.06 166 LYS B CA 1
ATOM 2601 C C . LYS B 1 166 ? -5.555 2.164 15.422 1 93.06 166 LYS B C 1
ATOM 2603 O O . LYS B 1 166 ? -5.48 2.66 16.547 1 93.06 166 LYS B O 1
ATOM 2608 N N . ALA B 1 167 ? -6.332 2.529 14.477 1 92.81 167 ALA B N 1
ATOM 2609 C CA . ALA B 1 167 ? -7.297 3.588 14.758 1 92.81 167 ALA B CA 1
ATOM 2610 C C . ALA B 1 167 ? -8.258 3.172 15.875 1 92.81 167 ALA B C 1
ATOM 2612 O O . ALA B 1 167 ? -8.602 1.994 15.992 1 92.81 167 ALA B O 1
ATOM 2613 N N . PRO B 1 168 ? -8.641 4.133 16.688 1 94.75 168 PRO B N 1
ATOM 2614 C CA . PRO B 1 168 ? -9.727 3.85 17.641 1 94.75 168 PRO B CA 1
ATOM 2615 C C . PRO B 1 168 ? -11.047 3.537 16.938 1 94.75 168 PRO B C 1
ATOM 2617 O O . PRO B 1 168 ? -11.133 3.588 15.711 1 94.75 168 PRO B O 1
ATOM 2620 N N . ASP B 1 169 ? -11.969 3.105 17.766 1 95.94 169 ASP B N 1
ATOM 2621 C CA . ASP B 1 169 ? -13.297 2.877 17.219 1 95.94 169 ASP B CA 1
ATOM 2622 C C . ASP B 1 169 ? -13.945 4.188 16.766 1 95.94 169 ASP B C 1
ATOM 2624 O O . ASP B 1 169 ? -14.125 5.102 17.578 1 95.94 169 ASP B O 1
ATOM 2628 N N . LEU B 1 170 ? -14.344 4.262 15.492 1 97.75 170 LEU B N 1
ATOM 2629 C CA . LEU B 1 170 ? -14.859 5.508 14.938 1 97.75 170 LEU B CA 1
ATOM 2630 C C . LEU B 1 170 ? -16.344 5.391 14.633 1 97.75 170 LEU B C 1
ATOM 2632 O O . LEU B 1 170 ? -16.891 6.203 13.883 1 97.75 170 LEU B O 1
ATOM 2636 N N . SER B 1 171 ? -16.984 4.422 15.195 1 96.5 171 SER B N 1
ATOM 2637 C CA . SER B 1 171 ? -18.391 4.145 14.898 1 96.5 171 SER B CA 1
ATOM 2638 C C . SER B 1 171 ? -19.266 5.328 15.266 1 96.5 171 SER B C 1
ATOM 2640 O O . SER B 1 171 ? -20.281 5.578 14.609 1 96.5 171 SER B O 1
ATOM 2642 N N . GLU B 1 172 ? -18.891 6.055 16.281 1 96.44 172 GLU B N 1
ATOM 2643 C CA . GLU B 1 172 ? -19.719 7.148 16.781 1 96.44 172 GLU B CA 1
ATOM 2644 C C . GLU B 1 172 ? -19.781 8.297 15.773 1 96.44 172 GLU B C 1
ATOM 2646 O O . GLU B 1 172 ? -20.625 9.195 15.898 1 96.44 172 GLU B O 1
ATOM 2651 N N . PHE B 1 173 ? -18.938 8.242 14.773 1 97.62 173 PHE B N 1
ATOM 2652 C CA . PHE B 1 173 ? -18.891 9.352 13.828 1 97.62 173 PHE B CA 1
ATOM 2653 C C . PHE B 1 173 ? -19.672 9.023 12.57 1 97.62 173 PHE B C 1
ATOM 2655 O O . PHE B 1 173 ? -19.734 9.836 11.641 1 97.62 173 PHE B O 1
ATOM 2662 N N . MET B 1 174 ? -20.25 7.816 12.531 1 95.44 174 MET B N 1
ATOM 2663 C CA . MET B 1 174 ? -21.141 7.453 11.438 1 95.44 174 MET B CA 1
ATOM 2664 C C . MET B 1 174 ? -22.531 8.031 11.656 1 95.44 174 MET B C 1
ATOM 2666 O O . MET B 1 174 ? -23.047 8.008 12.773 1 95.44 174 MET B O 1
ATOM 2670 N N . TYR B 1 175 ? -23.016 8.523 10.516 1 89.44 175 TYR B N 1
ATOM 2671 C CA . TYR B 1 175 ? -24.375 9.039 10.641 1 89.44 175 TYR B CA 1
ATOM 2672 C C . TYR B 1 175 ? -25.391 7.941 10.383 1 89.44 175 TYR B C 1
ATOM 2674 O O . TYR B 1 175 ? -25.156 7.043 9.57 1 89.44 175 TYR B O 1
ATOM 2682 N N . GLU B 1 176 ? -26.516 7.645 11.242 1 69.5 176 GLU B N 1
ATOM 2683 C CA . GLU B 1 176 ? -27.609 6.699 11.086 1 69.5 176 GLU B CA 1
ATOM 2684 C C . GLU B 1 176 ? -28.469 7.047 9.875 1 69.5 176 GLU B C 1
ATOM 2686 O O . GLU B 1 176 ? -28.594 8.219 9.516 1 69.5 176 GLU B O 1
#

pLDDT: mean 95.85, std 4.25, range [68.62, 98.81]

Radius of gyration: 20.01 Å; Cα contacts (8 Å, |Δi|>4): 543; chains: 2; bounding box: 56×56×47 Å

Secondary structure (DSSP, 8-state):
--HHHHHHHHHHHHTT---PPTT---PPPHHHHHHHHHHHHHHHHHHHHHHHHT-HHHHHHHHHHHHHHHHHHHHHHTPPPP---------S-HHHHHHHHHHHHHHGGG--HHHHHHHHHHHHHHHHHTT-B-HHHHHHHHHHHHHHTHHHHTTS-HHHHHSPPPPPP-GGGB--/--HHHHHHHHHHHHTT---PPTT---PPPHHHHHHHHHHHHHHHHHHHHHHHHT-HHHHHHHHHHHHHHHHHHHHHHTPPPP---------S-HHHHHHHHHHHHHHGGG--HHHHHHHHHHHHHHHHHTT-B-HHHHHHHHHHHHHHTHHHHTTS-HHHHHSPPPPPP-GGGB--

Solvent-accessible surface area (backbone atoms only — not comparable to full-atom values): 18706 Å² total; per-residue (Å²): 126,51,68,68,48,54,53,46,47,52,53,31,54,74,51,67,46,83,54,36,54,78,81,50,66,50,84,72,51,64,60,55,37,41,44,50,44,18,51,43,22,45,24,50,16,50,22,31,49,19,55,66,70,65,40,64,42,47,29,49,44,20,37,41,48,34,26,50,50,27,42,47,56,27,38,41,20,3,51,74,76,53,95,43,89,69,95,77,72,92,78,86,49,70,59,58,55,51,43,51,51,42,48,37,59,39,56,31,58,77,59,45,54,67,35,24,17,34,39,30,40,40,31,48,46,42,30,40,75,70,61,37,29,43,48,68,59,44,43,50,52,47,48,51,57,52,61,71,43,41,84,83,35,53,85,49,56,68,67,64,60,67,54,75,70,84,66,68,89,44,57,85,34,48,59,133,126,52,68,67,48,54,54,45,46,51,52,31,56,74,52,68,46,84,54,38,54,79,83,49,66,50,83,72,52,64,61,55,37,40,45,49,46,18,51,42,23,45,25,49,15,49,22,31,49,20,54,67,70,65,40,62,43,47,30,50,42,20,36,41,49,34,27,51,50,26,41,49,56,27,38,42,19,4,52,72,76,52,93,42,87,68,92,77,70,93,79,86,49,70,58,59,55,52,43,51,50,42,50,36,58,41,57,32,56,76,58,46,53,67,35,26,15,33,38,29,39,39,32,47,46,43,30,39,74,71,60,38,28,43,48,68,59,43,43,50,51,48,49,51,57,53,61,72,42,41,85,82,35,54,84,49,56,68,67,64,59,66,53,77,70,86,65,68,91,44,56,86,33,48,58,134

Foldseek 3Di:
DPPLLVLLLVLCVLLVNAADAAPQFDADDLVLLVLLLVQLVVLLVQLVVCVVVVPLQSNLLSLLSNLNSLSNLCRRGNYDQDDDDDDDDCPPDPVVLSVVLVVLSVVCSVSDNPSSSRSNNSSCCCCCRVQVFASVVQNVQQSVVLVVCCVVPSPPDPSSNSHGDDRDRRVVGGDD/DPPLLVLLLVLCVLLVNAADAAPQFDADDLVLLVLLLVQLVVLLVQLVVCVVVVPLQSNLLSLLSNLNSLSNLCRRGNYDQDDDDDDDDDPPDPVVVSVVLVVLSVVCSVSDNPSSSRSNNSSCCCCCRVQVFASVVQNVQQSVVLVVCCVVPSPPDPSSNSHGDDRPRRVVGGDD